Protein AF-A0AAF0JPK6-F1 (afdb_monomer_lite)

Foldseek 3Di:
DWFDLPPLQEIFFADDDLVCLLVVLVRFQEEEEAADQVVDPPHGCVVVVVSNVVSNHHYDYQHADPLAEGQLLVLVVLLVVSVVQVVVVGHYYYYYRGRAEHVLLSQLLNCCVPPVDASVVSSVSSCVGHPCHNVDPLSSLSSNLSNLLCVLLVDPVLVVLLSVLCVVQCVQVHSLLLSQLLSQLSQCCVQVVVPDPDDSLLSNLLNSLSSQQQSQVVDPQRQVVSLVSLLVSCVVDPDDPVSNVSNNVLSNCLDVVRCPPDDDADSNLSSVLRNLQCVVVPCQFSYWHWDADPNAIEIETEGQDDRVNSVVSSVVCQVVSCVRVVHHYHYHYHHD

Sequence (336 aa):
MYKWIISEKLAVSPMPALEEIRELSNIFDGVVVLIEPHEYPGGDIRNYINLWKDMGVEVYYSPTRDFWFPPILELYHITKWIHEKIKEGGRVLVHCMGGIGRSGTVAASYIIYSSDIVPWNAVSHVRKHIPGALEVPRQEKIVYDYYYMLKYISDRKLLEMIDREAAKRNYGAGIKHVSKVTQLSIEILTDMGLFKNIDDYTKKAVVIASILHDMGYSSGDHGEKSVEIASKILGMTDLDDKIIDLILTIIRCHHINWCKEIRYDLPLGILWIADYLDHGFDNTVDYIEVDVEDSDLVLKIHCGIECSHNIDELRKILPSIEEIIGKRITIKRYYE

pLDDT: mean 94.62, std 5.95, range [65.38, 98.94]

Radius of gyration: 20.43 Å; chains: 1; bounding box: 52×44×57 Å

Structure (mmCIF, N/CA/C/O backbone):
data_AF-A0AAF0JPK6-F1
#
_entry.id   AF-A0AAF0JPK6-F1
#
loop_
_atom_site.group_PDB
_atom_site.id
_atom_site.type_symbol
_atom_site.label_atom_id
_atom_site.label_alt_id
_atom_site.label_comp_id
_atom_site.label_asym_id
_atom_site.label_entity_id
_atom_site.label_seq_id
_atom_site.pdbx_PDB_ins_code
_atom_site.Cartn_x
_atom_site.Cartn_y
_atom_site.Cartn_z
_atom_site.occupancy
_atom_site.B_iso_or_equiv
_atom_site.auth_seq_id
_atom_site.auth_comp_id
_atom_site.auth_asym_id
_atom_site.auth_atom_id
_atom_site.pdbx_PDB_model_num
ATOM 1 N N . MET A 1 1 ? 18.417 -10.279 -18.295 1.00 84.19 1 MET A N 1
ATOM 2 C CA . MET A 1 1 ? 17.309 -11.100 -18.864 1.00 84.19 1 MET A CA 1
ATOM 3 C C . MET A 1 1 ? 16.046 -10.923 -18.025 1.00 84.19 1 MET A C 1
ATOM 5 O O . MET A 1 1 ? 16.063 -11.242 -16.841 1.00 84.19 1 MET A O 1
ATOM 9 N N . TYR A 1 2 ? 14.979 -10.384 -18.619 1.00 96.69 2 TYR A N 1
ATOM 10 C CA . TYR A 1 2 ? 13.667 -10.231 -17.980 1.00 96.69 2 TYR A CA 1
ATOM 11 C C . TYR A 1 2 ? 12.848 -11.528 -18.068 1.00 96.69 2 TYR A C 1
ATOM 13 O O . TYR A 1 2 ? 13.167 -12.427 -18.847 1.00 96.69 2 TYR A O 1
ATOM 21 N N . LYS A 1 3 ? 11.772 -11.619 -17.285 1.00 98.19 3 LYS A N 1
ATOM 22 C CA . LYS A 1 3 ? 10.804 -12.718 -17.330 1.00 98.19 3 LYS A CA 1
ATOM 23 C C . LYS A 1 3 ? 9.393 -12.172 -17.463 1.00 98.19 3 LYS A C 1
ATOM 25 O O . LYS A 1 3 ? 8.979 -11.341 -16.659 1.00 98.19 3 LYS A O 1
ATOM 30 N N . TRP A 1 4 ? 8.643 -12.670 -18.442 1.00 98.56 4 TRP A N 1
ATOM 31 C CA . TRP A 1 4 ? 7.214 -12.390 -18.544 1.00 98.56 4 TRP A CA 1
ATOM 32 C C . TRP A 1 4 ? 6.474 -13.019 -17.363 1.00 98.56 4 TRP A C 1
ATOM 34 O O . TRP A 1 4 ? 6.534 -14.229 -17.166 1.00 98.56 4 TRP A O 1
ATOM 44 N N . ILE A 1 5 ? 5.767 -12.193 -16.598 1.00 98.44 5 ILE A N 1
ATOM 45 C CA . ILE A 1 5 ? 4.796 -12.629 -15.588 1.00 98.44 5 ILE A CA 1
ATOM 46 C C . ILE A 1 5 ? 3.427 -12.790 -16.241 1.00 98.44 5 ILE A C 1
ATOM 48 O O . ILE A 1 5 ? 2.710 -13.752 -15.981 1.00 98.44 5 ILE A O 1
ATOM 52 N N . ILE A 1 6 ? 3.083 -11.862 -17.130 1.00 98.25 6 ILE A N 1
ATOM 53 C CA . ILE A 1 6 ? 1.943 -11.969 -18.032 1.00 98.25 6 ILE A CA 1
ATOM 54 C C . ILE A 1 6 ? 2.505 -11.782 -19.434 1.00 98.25 6 ILE A C 1
ATOM 56 O O . ILE A 1 6 ? 3.077 -10.732 -19.731 1.00 98.25 6 ILE A O 1
ATOM 60 N N . SER A 1 7 ? 2.381 -12.821 -20.262 1.00 97.94 7 SER A N 1
ATOM 61 C CA . SER A 1 7 ? 2.954 -12.865 -21.611 1.00 97.94 7 SER A CA 1
ATOM 62 C C . SER A 1 7 ? 2.617 -11.599 -22.399 1.00 97.94 7 SER A C 1
ATOM 64 O O . SER A 1 7 ? 1.452 -11.200 -22.450 1.00 97.94 7 SER A O 1
ATOM 66 N N . GLU A 1 8 ? 3.654 -10.975 -22.969 1.00 97.56 8 GLU A N 1
ATOM 67 C CA . GLU A 1 8 ? 3.567 -9.763 -23.796 1.00 97.56 8 GLU A CA 1
ATOM 68 C C . GLU A 1 8 ? 2.928 -8.543 -23.113 1.00 97.56 8 GLU A C 1
ATOM 70 O O . GLU A 1 8 ? 2.508 -7.616 -23.796 1.00 97.56 8 GLU A O 1
ATOM 75 N N . LYS A 1 9 ? 2.822 -8.525 -21.778 1.00 98.50 9 LYS A N 1
ATOM 76 C CA . LYS A 1 9 ? 2.147 -7.444 -21.040 1.00 98.50 9 LYS A CA 1
ATOM 77 C C . LYS A 1 9 ? 2.950 -6.934 -19.855 1.00 98.50 9 LYS A C 1
ATOM 79 O O . LYS A 1 9 ? 3.232 -5.745 -19.777 1.00 98.50 9 LYS A O 1
ATOM 84 N N . LEU A 1 10 ? 3.322 -7.826 -18.940 1.00 98.81 10 LEU A N 1
ATOM 85 C CA . LEU A 1 10 ? 4.039 -7.473 -17.716 1.00 98.81 10 LEU A CA 1
ATOM 86 C C . LEU A 1 10 ? 5.252 -8.378 -17.547 1.00 98.81 10 LEU A C 1
ATOM 88 O O . LEU A 1 10 ? 5.102 -9.599 -17.437 1.00 98.81 10 LEU A O 1
ATOM 92 N N . ALA A 1 11 ? 6.435 -7.780 -17.473 1.00 98.81 11 ALA A N 1
ATOM 93 C CA . ALA A 1 11 ? 7.676 -8.472 -17.174 1.00 98.81 11 ALA A CA 1
ATOM 94 C C . ALA A 1 11 ? 8.317 -7.953 -15.888 1.00 98.81 11 ALA A C 1
ATOM 96 O O . ALA A 1 11 ? 8.087 -6.824 -15.461 1.00 98.81 11 ALA A O 1
ATOM 97 N N . VAL A 1 12 ? 9.169 -8.787 -15.301 1.00 98.75 12 VAL A N 1
ATOM 98 C CA . VAL A 1 12 ? 10.031 -8.427 -14.176 1.00 98.75 12 VAL A CA 1
ATOM 99 C C . VAL A 1 12 ? 11.484 -8.742 -14.521 1.00 98.75 12 VAL A C 1
ATOM 101 O O . VAL A 1 12 ? 11.764 -9.740 -15.192 1.00 98.75 12 VAL A O 1
ATOM 104 N N . SER A 1 13 ? 12.418 -7.917 -14.055 1.00 98.38 13 SER A N 1
ATOM 105 C CA . SER A 1 13 ? 13.856 -8.163 -14.194 1.00 98.38 13 SER A CA 1
ATOM 106 C C . SER A 1 13 ? 14.650 -7.685 -12.973 1.00 98.38 13 SER A C 1
ATOM 108 O O . SER A 1 13 ? 14.150 -6.862 -12.200 1.00 98.38 13 SER A O 1
ATOM 110 N N . PRO A 1 14 ? 15.909 -8.140 -12.814 1.00 97.81 14 PRO A N 1
ATOM 111 C CA . PRO A 1 14 ? 16.923 -7.373 -12.090 1.00 97.81 14 PRO A CA 1
ATOM 112 C C . PRO A 1 14 ? 17.086 -5.978 -12.698 1.00 97.81 14 PRO A C 1
ATOM 114 O O . PRO A 1 14 ? 16.607 -5.742 -13.811 1.00 97.81 14 PRO A O 1
ATOM 117 N N . MET A 1 15 ? 17.778 -5.078 -12.000 1.00 97.81 15 MET A N 1
ATOM 118 C CA . MET A 1 15 ? 18.104 -3.751 -12.523 1.00 97.81 15 MET A CA 1
ATOM 119 C C . MET A 1 15 ? 18.853 -3.883 -13.859 1.00 97.81 15 MET A C 1
ATOM 121 O O . MET A 1 15 ? 19.955 -4.437 -13.865 1.00 97.81 15 MET A O 1
ATOM 125 N N . PRO A 1 16 ? 18.284 -3.390 -14.974 1.00 97.31 16 PRO A N 1
ATOM 126 C CA . PRO A 1 16 ? 18.977 -3.391 -16.255 1.00 97.31 16 PRO A CA 1
ATOM 127 C C . PRO A 1 16 ? 20.275 -2.584 -16.213 1.00 97.31 16 PRO A C 1
ATOM 129 O O . PRO A 1 16 ? 20.320 -1.487 -15.649 1.00 97.31 16 PRO A O 1
ATOM 132 N N . ALA A 1 17 ? 21.321 -3.110 -16.845 1.00 94.38 17 ALA A N 1
ATOM 133 C CA . ALA A 1 17 ? 22.530 -2.344 -17.115 1.00 94.38 17 ALA A CA 1
ATOM 134 C C . ALA A 1 17 ? 22.241 -1.230 -18.137 1.00 94.38 17 ALA A C 1
ATOM 136 O O . ALA A 1 17 ? 21.292 -1.312 -18.921 1.00 94.38 17 ALA A O 1
ATOM 137 N N . LEU A 1 18 ? 23.066 -0.180 -18.153 1.00 93.38 18 LEU A N 1
ATOM 138 C CA . LEU A 1 18 ? 22.844 0.983 -19.024 1.00 93.38 18 LEU A CA 1
ATOM 139 C C . LEU A 1 18 ? 22.831 0.601 -20.510 1.00 93.38 18 LEU A C 1
ATOM 141 O O . LEU A 1 18 ? 22.031 1.119 -21.287 1.00 93.38 18 LEU A O 1
ATOM 145 N N . GLU A 1 19 ? 23.692 -0.336 -20.889 1.00 93.00 19 GLU A N 1
ATOM 146 C CA . GLU A 1 19 ? 23.790 -0.908 -22.227 1.00 93.00 19 GLU A CA 1
ATOM 147 C C . GLU A 1 19 ? 22.552 -1.722 -22.642 1.00 93.00 19 GLU A C 1
ATOM 149 O O . GLU A 1 19 ? 22.234 -1.759 -23.830 1.00 93.00 19 GLU A O 1
ATOM 154 N N . GLU A 1 20 ? 21.810 -2.309 -21.695 1.00 95.81 20 GLU A N 1
ATOM 155 C CA . GLU A 1 20 ? 20.598 -3.095 -21.974 1.00 95.81 20 GLU A CA 1
ATOM 156 C C . GLU A 1 20 ? 19.371 -2.203 -22.235 1.00 95.81 20 GLU A C 1
ATOM 158 O O . GLU A 1 20 ? 18.439 -2.622 -22.924 1.00 95.81 20 GLU A O 1
ATOM 163 N N . ILE A 1 21 ? 19.352 -0.964 -21.721 1.00 96.38 21 ILE A N 1
ATOM 164 C CA . ILE A 1 21 ? 18.170 -0.082 -21.786 1.00 96.38 21 ILE A CA 1
ATOM 165 C C . ILE A 1 21 ? 17.728 0.172 -23.227 1.00 96.38 21 ILE A C 1
ATOM 167 O O . ILE A 1 21 ? 16.532 0.153 -23.499 1.00 96.38 21 ILE A O 1
ATOM 171 N N . ARG A 1 22 ? 18.669 0.344 -24.164 1.00 95.75 22 ARG A N 1
ATOM 172 C CA . ARG A 1 22 ? 18.346 0.559 -25.586 1.00 95.75 22 ARG A CA 1
ATOM 173 C C . ARG A 1 22 ? 17.583 -0.616 -26.194 1.00 95.75 22 ARG A C 1
ATOM 175 O O . ARG A 1 22 ? 16.726 -0.418 -27.047 1.00 95.75 22 ARG A O 1
ATOM 182 N N . GLU A 1 23 ? 17.939 -1.843 -25.832 1.00 97.12 23 GLU A N 1
ATOM 183 C CA . GLU A 1 23 ? 17.259 -3.027 -26.356 1.00 97.12 23 GLU A CA 1
ATOM 184 C C . GLU A 1 23 ? 15.891 -3.189 -25.696 1.00 97.12 23 GLU A C 1
ATOM 186 O O . GLU A 1 23 ? 14.897 -3.425 -26.382 1.00 97.12 23 GLU A O 1
ATOM 191 N N . LEU A 1 24 ? 15.825 -2.986 -24.378 1.00 98.12 24 LEU A N 1
ATOM 192 C CA . LEU A 1 24 ? 14.586 -3.080 -23.612 1.00 98.12 24 LEU A CA 1
ATOM 193 C C . LEU A 1 24 ? 13.575 -1.990 -23.991 1.00 98.12 24 LEU A C 1
ATOM 195 O O . LEU A 1 24 ? 12.381 -2.274 -24.012 1.00 98.12 24 LEU A O 1
ATOM 199 N N . SER A 1 25 ? 14.020 -0.786 -24.355 1.00 98.06 25 SER A N 1
ATOM 200 C CA . SER A 1 25 ? 13.136 0.296 -24.806 1.00 98.06 25 SER A CA 1
ATOM 201 C C . SER A 1 25 ? 12.451 0.009 -26.142 1.00 98.06 25 SER A C 1
ATOM 203 O O . SER A 1 25 ? 11.449 0.634 -26.456 1.00 98.06 25 SER A O 1
ATOM 205 N N . ASN A 1 26 ? 12.957 -0.944 -26.935 1.00 97.75 26 ASN A N 1
ATOM 206 C CA . ASN A 1 26 ? 12.259 -1.407 -28.141 1.00 97.75 26 ASN A CA 1
ATOM 207 C C . ASN A 1 26 ? 11.158 -2.437 -27.828 1.00 97.75 26 ASN A C 1
ATOM 209 O O . ASN A 1 26 ? 10.414 -2.830 -28.726 1.00 97.75 26 ASN A O 1
ATOM 213 N N . ILE A 1 27 ? 11.094 -2.929 -26.586 1.00 98.25 27 ILE A N 1
ATOM 214 C CA . ILE A 1 27 ? 10.168 -3.979 -26.142 1.00 98.25 27 ILE A CA 1
ATOM 215 C C . ILE A 1 27 ? 9.098 -3.396 -25.216 1.00 98.25 27 ILE A C 1
ATOM 217 O O . ILE A 1 27 ? 7.927 -3.764 -25.331 1.00 98.25 27 ILE A O 1
ATOM 221 N N . PHE A 1 28 ? 9.511 -2.534 -24.286 1.00 98.69 28 PHE A N 1
ATOM 222 C CA . PHE A 1 28 ? 8.680 -2.000 -23.214 1.00 98.69 28 PHE A CA 1
ATOM 223 C C . PHE A 1 28 ? 8.365 -0.526 -23.430 1.00 98.69 28 PHE A C 1
ATOM 225 O O . PHE A 1 28 ? 9.260 0.279 -23.665 1.00 98.69 28 PHE A O 1
ATOM 232 N N . ASP A 1 29 ? 7.094 -0.186 -23.260 1.00 98.75 29 ASP A N 1
ATOM 233 C CA . ASP A 1 29 ? 6.564 1.174 -23.360 1.00 98.75 29 ASP A CA 1
ATOM 234 C C . ASP A 1 29 ? 6.559 1.875 -21.992 1.00 98.75 29 ASP A C 1
ATOM 236 O O . ASP A 1 29 ? 6.572 3.102 -21.903 1.00 98.75 29 ASP A O 1
ATOM 240 N N . GLY A 1 30 ? 6.574 1.087 -20.910 1.00 98.81 30 GLY A N 1
ATOM 241 C CA . GLY A 1 30 ? 6.651 1.578 -19.541 1.00 98.81 30 GLY A CA 1
ATOM 242 C C . GLY A 1 30 ? 7.639 0.799 -18.674 1.00 98.81 30 GLY A C 1
ATOM 243 O O . GLY A 1 30 ? 7.801 -0.414 -18.823 1.00 98.81 30 GLY A O 1
ATOM 244 N N . VAL A 1 31 ? 8.260 1.479 -17.710 1.00 98.88 31 VAL A N 1
ATOM 245 C CA . VAL A 1 31 ? 9.106 0.857 -16.687 1.00 98.88 31 VAL A CA 1
ATOM 246 C C . VAL A 1 31 ? 8.772 1.359 -15.281 1.00 98.88 31 VAL A C 1
ATOM 248 O O . VAL A 1 31 ? 8.665 2.561 -15.041 1.00 98.88 31 VAL A O 1
ATOM 251 N N . VAL A 1 32 ? 8.634 0.432 -14.333 1.00 98.94 32 VAL A N 1
ATOM 252 C CA . VAL A 1 32 ? 8.550 0.716 -12.898 1.00 98.94 32 VAL A CA 1
ATOM 253 C C . VAL A 1 32 ? 9.922 0.494 -12.269 1.00 98.94 32 VAL A C 1
ATOM 255 O O . VAL A 1 32 ? 10.458 -0.617 -12.303 1.00 98.94 32 VAL A O 1
ATOM 258 N N . VAL A 1 33 ? 10.471 1.551 -11.674 1.00 98.75 33 VAL A N 1
ATOM 259 C CA . VAL A 1 33 ? 11.801 1.576 -11.053 1.00 98.75 33 VAL A CA 1
ATOM 260 C C . VAL A 1 33 ? 11.637 1.637 -9.535 1.00 98.75 33 VAL A C 1
ATOM 262 O O . VAL A 1 33 ? 11.110 2.622 -9.015 1.00 98.75 33 VAL A O 1
ATOM 265 N N . LEU A 1 34 ? 12.085 0.592 -8.829 1.00 98.75 34 LEU A N 1
ATOM 266 C CA . LEU A 1 34 ? 11.873 0.438 -7.378 1.00 98.75 34 LEU A CA 1
ATOM 267 C C . LEU A 1 34 ? 13.127 0.626 -6.515 1.00 98.75 34 LEU A C 1
ATOM 269 O O . LEU A 1 34 ? 13.021 0.598 -5.291 1.00 98.75 34 LEU A O 1
ATOM 273 N N . ILE A 1 35 ? 14.308 0.769 -7.117 1.00 98.31 35 ILE A N 1
ATOM 274 C CA . ILE A 1 35 ? 15.553 0.963 -6.360 1.00 98.31 35 ILE A CA 1
ATOM 275 C C . ILE A 1 35 ? 15.612 2.359 -5.732 1.00 98.31 35 ILE A C 1
ATOM 277 O O . ILE A 1 35 ? 15.146 3.337 -6.314 1.00 98.31 35 ILE A O 1
ATOM 281 N N . GLU A 1 36 ? 16.209 2.460 -4.553 1.00 97.75 36 GLU A N 1
ATOM 282 C CA . GLU A 1 36 ? 16.536 3.727 -3.919 1.00 97.75 36 GLU A CA 1
ATOM 283 C C . GLU A 1 36 ? 17.776 4.368 -4.566 1.00 97.75 36 GLU A C 1
ATOM 285 O O . GLU A 1 36 ? 18.632 3.668 -5.117 1.00 97.75 36 GLU A O 1
ATOM 290 N N . PRO A 1 37 ? 17.942 5.701 -4.464 1.00 97.44 37 PRO A N 1
ATOM 291 C CA . PRO A 1 37 ? 19.077 6.392 -5.074 1.00 97.44 37 PRO A CA 1
ATOM 292 C C . PRO A 1 37 ? 20.446 5.833 -4.672 1.00 97.44 37 PRO A C 1
ATOM 294 O O . PRO A 1 37 ? 21.353 5.798 -5.496 1.00 97.44 37 PRO A O 1
ATOM 297 N N . HIS A 1 38 ? 20.596 5.388 -3.421 1.00 96.00 38 HIS A N 1
ATOM 298 C CA . HIS A 1 38 ? 21.861 4.871 -2.894 1.00 96.00 38 HIS A CA 1
ATOM 299 C C . HIS A 1 38 ? 22.189 3.448 -3.369 1.00 96.00 38 HIS A C 1
ATOM 301 O O . HIS A 1 38 ? 23.329 3.014 -3.227 1.00 96.00 38 HIS A O 1
ATOM 307 N N . GLU A 1 39 ? 21.212 2.720 -3.917 1.00 96.44 39 GLU A N 1
ATOM 308 C CA . GLU A 1 39 ? 21.425 1.388 -4.488 1.00 96.44 39 GLU A CA 1
ATOM 309 C C . GLU A 1 39 ? 21.995 1.464 -5.911 1.00 96.44 39 GLU A C 1
ATOM 311 O O . GLU A 1 39 ? 22.586 0.499 -6.390 1.00 96.44 39 GLU A O 1
ATOM 316 N N . TYR A 1 40 ? 21.830 2.594 -6.606 1.00 96.50 40 TYR A N 1
ATOM 317 C CA . TYR A 1 40 ? 22.287 2.739 -7.982 1.00 96.50 40 TYR A CA 1
ATOM 318 C C . TYR A 1 40 ? 23.815 2.958 -8.051 1.00 96.50 40 TYR A C 1
ATOM 320 O O . TYR A 1 40 ? 24.314 3.981 -7.578 1.00 96.50 40 TYR A O 1
ATOM 328 N N . PRO A 1 41 ? 24.588 2.057 -8.689 1.00 90.12 41 PRO A N 1
ATOM 329 C CA . PRO A 1 41 ? 26.049 2.149 -8.706 1.00 90.12 41 PRO A CA 1
ATOM 330 C C . PRO A 1 41 ? 26.585 3.213 -9.678 1.00 90.12 41 PRO A C 1
ATOM 332 O O . PRO A 1 41 ? 27.737 3.626 -9.566 1.00 90.12 41 PRO A O 1
ATOM 335 N N . GLY A 1 42 ? 25.775 3.667 -10.641 1.00 86.50 42 GLY A N 1
ATOM 336 C CA . GLY A 1 42 ? 26.184 4.600 -11.698 1.00 86.50 42 GLY A CA 1
ATOM 337 C C . GLY A 1 42 ? 26.140 6.082 -11.304 1.00 86.50 42 GLY A C 1
ATOM 338 O O . GLY A 1 42 ? 26.039 6.942 -12.180 1.00 86.50 42 GLY A O 1
ATOM 339 N N . GLY A 1 43 ? 26.170 6.391 -10.005 1.00 89.44 43 GLY A N 1
ATOM 340 C CA . GLY A 1 43 ? 26.112 7.753 -9.477 1.00 89.44 43 GLY A CA 1
ATOM 341 C C . GLY A 1 43 ? 24.680 8.253 -9.307 1.00 89.44 43 GLY A C 1
ATOM 342 O O . GLY A 1 43 ? 23.936 7.757 -8.469 1.00 89.44 43 GLY A O 1
ATOM 343 N N . ASP A 1 44 ? 24.288 9.274 -10.066 1.00 94.69 44 ASP A N 1
ATOM 344 C CA . ASP A 1 44 ? 22.964 9.882 -9.928 1.00 94.69 44 ASP A CA 1
ATOM 345 C C . ASP A 1 44 ? 21.885 9.054 -10.639 1.00 94.69 44 ASP A C 1
ATOM 347 O O . ASP A 1 44 ? 21.859 8.970 -11.870 1.00 94.69 44 ASP A O 1
ATOM 351 N N . ILE A 1 45 ? 20.955 8.486 -9.867 1.00 96.69 45 ILE A N 1
ATOM 352 C CA . ILE A 1 45 ? 19.818 7.707 -10.381 1.00 96.69 45 ILE A CA 1
ATOM 353 C C . ILE A 1 45 ? 18.955 8.488 -11.385 1.00 96.69 45 ILE A C 1
ATOM 355 O O . ILE A 1 45 ? 18.307 7.893 -12.246 1.00 96.69 45 ILE A O 1
ATOM 359 N N . ARG A 1 46 ? 18.969 9.826 -11.347 1.00 96.94 46 ARG A N 1
ATOM 360 C CA . ARG A 1 46 ? 18.261 10.649 -12.339 1.00 96.94 46 ARG A CA 1
ATOM 361 C C . ARG A 1 46 ? 18.790 10.418 -13.750 1.00 96.94 46 ARG A C 1
ATOM 363 O O . ARG A 1 46 ? 17.998 10.445 -14.683 1.00 96.94 46 ARG A O 1
ATOM 370 N N . ASN A 1 47 ? 20.083 10.132 -13.912 1.00 95.56 47 ASN A N 1
ATOM 371 C CA . ASN A 1 47 ? 20.657 9.800 -15.217 1.00 95.56 47 ASN A CA 1
ATOM 372 C C . ASN A 1 47 ? 20.096 8.476 -15.744 1.00 95.56 47 ASN A C 1
ATOM 374 O O . ASN A 1 47 ? 19.750 8.380 -16.916 1.00 95.56 47 ASN A O 1
ATOM 378 N N . TYR A 1 48 ? 19.947 7.483 -14.864 1.00 97.31 48 TYR A N 1
ATOM 379 C CA . TYR A 1 48 ? 19.332 6.199 -15.194 1.00 97.31 48 TYR A CA 1
ATOM 380 C C . TYR A 1 48 ? 17.862 6.365 -15.613 1.00 97.31 48 TYR A C 1
ATOM 382 O O . TYR A 1 48 ? 17.447 5.858 -16.651 1.00 97.31 48 TYR A O 1
ATOM 390 N N . ILE A 1 49 ? 17.084 7.139 -14.850 1.00 98.00 49 ILE A N 1
ATOM 391 C CA . ILE A 1 49 ? 15.675 7.432 -15.164 1.00 98.00 49 ILE A CA 1
ATOM 392 C C . ILE A 1 49 ? 15.543 8.221 -16.474 1.00 98.00 49 ILE A C 1
ATOM 394 O O . ILE A 1 49 ? 14.670 7.922 -17.287 1.00 98.00 49 ILE A O 1
ATOM 398 N N . ASN A 1 50 ? 16.388 9.231 -16.684 1.00 97.81 50 ASN A N 1
ATOM 399 C CA . ASN A 1 50 ? 16.351 10.043 -17.897 1.00 97.81 50 ASN A CA 1
ATOM 400 C C . ASN A 1 50 ? 16.727 9.226 -19.131 1.00 97.81 50 ASN A C 1
ATOM 402 O O . ASN A 1 50 ? 16.105 9.412 -20.164 1.00 97.81 50 ASN A O 1
ATOM 406 N N . LEU A 1 51 ? 17.643 8.260 -19.014 1.00 97.31 51 LEU A N 1
ATOM 407 C CA . LEU A 1 51 ? 17.993 7.388 -20.132 1.00 97.31 51 LEU A CA 1
ATOM 408 C C . LEU A 1 51 ? 16.788 6.584 -20.649 1.00 97.31 51 LEU A C 1
ATOM 410 O O . LEU A 1 51 ? 16.611 6.476 -21.857 1.00 97.31 51 LEU A O 1
ATOM 414 N N . TRP A 1 52 ? 15.926 6.069 -19.766 1.00 98.44 52 TRP A N 1
ATOM 415 C CA . TRP A 1 52 ? 14.667 5.435 -20.181 1.00 98.44 52 TRP A CA 1
ATOM 416 C C . TRP A 1 52 ? 13.741 6.413 -20.915 1.00 98.44 52 TRP A C 1
ATOM 418 O O . TRP A 1 52 ? 13.222 6.093 -21.986 1.00 98.44 52 TRP A O 1
ATOM 428 N N . LYS A 1 53 ? 13.579 7.623 -20.368 1.00 98.31 53 LYS A N 1
ATOM 429 C CA . LYS A 1 53 ? 12.726 8.673 -20.950 1.00 98.31 53 LYS A CA 1
ATOM 430 C C . LYS A 1 53 ? 13.228 9.147 -22.312 1.00 98.31 53 LYS A C 1
ATOM 432 O O . LYS A 1 53 ? 12.428 9.312 -23.227 1.00 98.31 53 LYS A O 1
ATOM 437 N N . ASP A 1 54 ? 14.539 9.319 -22.463 1.00 98.19 54 ASP A N 1
ATOM 438 C CA . ASP A 1 54 ? 15.189 9.724 -23.714 1.00 98.19 54 ASP A CA 1
ATOM 439 C C . ASP A 1 54 ? 15.014 8.665 -24.816 1.00 98.19 54 ASP A C 1
ATOM 441 O O . ASP A 1 54 ? 15.041 8.992 -26.002 1.00 98.19 54 ASP A O 1
ATOM 445 N N . MET A 1 55 ? 14.787 7.402 -24.435 1.00 97.62 55 MET A N 1
ATOM 446 C CA . MET A 1 55 ? 14.440 6.306 -25.347 1.00 97.62 55 MET A CA 1
ATOM 447 C C . MET A 1 55 ? 12.926 6.170 -25.589 1.00 97.62 55 MET A C 1
ATOM 449 O O . MET A 1 55 ? 12.500 5.230 -26.254 1.00 97.62 55 MET A O 1
ATOM 453 N N . GLY A 1 56 ? 12.111 7.099 -25.079 1.00 97.88 56 GLY A N 1
ATOM 454 C CA . GLY A 1 56 ? 10.662 7.128 -25.284 1.00 97.88 56 GLY A CA 1
ATOM 455 C C . GLY A 1 56 ? 9.852 6.233 -24.345 1.00 97.88 56 GLY A C 1
ATOM 456 O O . GLY A 1 56 ? 8.659 6.065 -24.575 1.00 97.88 56 GLY A O 1
ATOM 457 N N . VAL A 1 57 ? 10.464 5.676 -23.294 1.00 98.69 57 VAL A N 1
ATOM 458 C CA . VAL A 1 57 ? 9.778 4.821 -22.312 1.00 98.69 57 VAL A CA 1
ATOM 459 C C . VAL A 1 57 ? 9.231 5.669 -21.169 1.00 98.69 57 VAL A C 1
ATOM 461 O O . VAL A 1 57 ? 9.946 6.483 -20.576 1.00 98.69 57 VAL A O 1
ATOM 464 N N . GLU A 1 58 ? 7.967 5.462 -20.810 1.00 98.69 58 GLU A N 1
ATOM 465 C CA . GLU A 1 58 ? 7.384 6.106 -19.636 1.00 98.69 58 GLU A CA 1
ATOM 466 C C . GLU A 1 58 ? 7.907 5.469 -18.343 1.00 98.69 58 GLU A C 1
ATOM 468 O O . GLU A 1 58 ? 7.952 4.249 -18.201 1.00 98.69 58 GLU A O 1
ATOM 473 N N . VAL A 1 59 ? 8.289 6.292 -17.365 1.00 98.81 59 VAL A N 1
ATOM 474 C CA . VAL A 1 59 ? 8.898 5.811 -16.117 1.00 98.81 59 VAL A CA 1
ATOM 475 C C . VAL A 1 59 ? 7.994 6.108 -14.929 1.00 98.81 59 VAL A C 1
ATOM 477 O O . VAL A 1 59 ? 7.746 7.277 -14.627 1.00 98.81 59 VAL A O 1
ATOM 480 N N . TYR A 1 60 ? 7.598 5.064 -14.199 1.00 98.81 60 TYR A N 1
ATOM 481 C CA . TYR A 1 60 ? 7.053 5.180 -12.850 1.00 98.81 60 TYR A CA 1
ATOM 482 C C . TYR A 1 60 ? 8.166 4.914 -11.832 1.00 98.81 60 TYR A C 1
ATOM 484 O O . TYR A 1 60 ? 8.647 3.790 -11.690 1.00 98.81 60 TYR A O 1
ATOM 492 N N . TYR A 1 61 ? 8.599 5.947 -11.115 1.00 98.62 61 TYR A N 1
ATOM 493 C CA . TYR A 1 61 ? 9.654 5.824 -10.110 1.00 98.62 61 TYR A CA 1
ATOM 494 C C . TYR A 1 61 ? 9.052 5.798 -8.704 1.00 98.62 61 TYR A C 1
ATOM 496 O O . TYR A 1 61 ? 8.474 6.789 -8.267 1.00 98.62 61 TYR A O 1
ATOM 504 N N . SER A 1 62 ? 9.203 4.672 -8.002 1.00 98.00 62 SER A N 1
ATOM 505 C CA . SER A 1 62 ? 8.722 4.480 -6.628 1.00 98.00 62 SER A CA 1
ATOM 506 C C . SER A 1 62 ? 9.831 3.845 -5.781 1.00 98.00 62 SER A C 1
ATOM 508 O O . SER A 1 62 ? 9.862 2.620 -5.609 1.00 98.00 62 SER A O 1
ATOM 510 N N . PRO A 1 63 ? 10.805 4.646 -5.307 1.00 97.81 63 PRO A N 1
ATOM 511 C CA . PRO A 1 63 ? 11.938 4.129 -4.552 1.00 97.81 63 PRO A CA 1
ATOM 512 C C . PRO A 1 63 ? 11.448 3.421 -3.293 1.00 97.81 63 PRO A C 1
ATOM 514 O O . PRO A 1 63 ? 10.772 4.006 -2.446 1.00 97.81 63 PRO A O 1
ATOM 517 N N . THR A 1 64 ? 11.792 2.145 -3.193 1.00 97.50 64 THR A N 1
ATOM 518 C CA . THR A 1 64 ? 11.351 1.248 -2.133 1.00 97.50 64 THR A CA 1
ATOM 519 C C . THR A 1 64 ? 12.579 0.602 -1.525 1.00 97.50 64 THR A C 1
ATOM 521 O O . THR A 1 64 ? 13.346 -0.048 -2.240 1.00 97.50 64 THR A O 1
ATOM 524 N N . ARG A 1 65 ? 12.743 0.747 -0.207 1.00 96.31 65 ARG A N 1
ATOM 525 C CA . ARG A 1 65 ? 13.891 0.202 0.519 1.00 96.31 65 ARG A CA 1
ATOM 526 C C . ARG A 1 65 ? 14.039 -1.298 0.312 1.00 96.31 65 ARG A C 1
ATOM 528 O O . ARG A 1 65 ? 13.055 -2.016 0.130 1.00 96.31 65 ARG A O 1
ATOM 535 N N . ASP A 1 66 ? 15.279 -1.770 0.300 1.00 95.81 66 ASP A N 1
ATOM 536 C CA . ASP A 1 66 ? 15.540 -3.187 0.084 1.00 95.81 66 ASP A CA 1
ATOM 537 C C . ASP A 1 66 ? 14.820 -4.062 1.121 1.00 95.81 66 ASP A C 1
ATOM 539 O O . ASP A 1 66 ? 14.636 -3.662 2.273 1.00 95.81 66 ASP A O 1
ATOM 543 N N . PHE A 1 67 ? 14.337 -5.217 0.661 1.00 95.44 67 PHE A N 1
ATOM 544 C CA . PHE A 1 67 ? 13.416 -6.110 1.379 1.00 95.44 67 PHE A CA 1
ATOM 545 C C . PHE A 1 67 ? 12.055 -5.513 1.800 1.00 95.44 67 PHE A C 1
ATOM 547 O O . PHE A 1 67 ? 11.218 -6.244 2.321 1.00 95.44 67 PHE A O 1
ATOM 554 N N . TRP A 1 68 ? 11.750 -4.246 1.502 1.00 95.88 68 TRP A N 1
ATOM 555 C CA . TRP A 1 68 ? 10.416 -3.665 1.713 1.00 95.88 68 TRP A CA 1
ATOM 556 C C . TRP A 1 68 ? 9.488 -3.831 0.511 1.00 95.88 68 TRP A C 1
ATOM 558 O O . TRP A 1 68 ? 9.774 -4.554 -0.449 1.00 95.88 68 TRP A O 1
ATOM 568 N N . PHE A 1 69 ? 8.342 -3.166 0.602 1.00 97.00 69 PHE A N 1
ATOM 569 C CA . PHE A 1 69 ? 7.304 -3.052 -0.404 1.00 97.00 69 PHE A CA 1
ATOM 570 C C . PHE A 1 69 ? 6.854 -1.585 -0.537 1.00 97.00 69 PHE A C 1
ATOM 572 O O . PHE A 1 69 ? 6.990 -0.823 0.426 1.00 97.00 69 PHE A O 1
ATOM 579 N N . PRO A 1 70 ? 6.314 -1.168 -1.698 1.00 98.12 70 PRO A N 1
ATOM 580 C CA . PRO A 1 70 ? 5.680 0.140 -1.824 1.00 98.12 70 PRO A CA 1
ATOM 581 C C . PRO A 1 70 ? 4.485 0.260 -0.861 1.00 98.12 70 PRO A C 1
ATOM 583 O O . PRO A 1 70 ? 3.718 -0.703 -0.761 1.00 98.12 70 PRO A O 1
ATOM 586 N N . PRO A 1 71 ? 4.281 1.407 -0.184 1.00 97.88 71 PRO A N 1
ATOM 587 C CA . PRO A 1 71 ? 3.116 1.631 0.677 1.00 97.88 71 PRO A CA 1
ATOM 588 C C . PRO A 1 71 ? 1.795 1.312 -0.039 1.00 97.88 71 PRO A C 1
ATOM 590 O O . PRO A 1 71 ? 1.697 1.509 -1.245 1.00 97.88 71 PRO A O 1
ATOM 593 N N . ILE A 1 72 ? 0.766 0.833 0.669 1.00 98.50 72 ILE A N 1
ATOM 594 C CA . ILE A 1 72 ? -0.429 0.236 0.038 1.00 98.50 72 ILE A CA 1
ATOM 595 C C . ILE A 1 72 ? -1.150 1.154 -0.976 1.00 98.50 72 ILE A C 1
ATOM 597 O O . ILE A 1 72 ? -1.638 0.664 -1.997 1.00 98.50 72 ILE A O 1
ATOM 601 N N . LEU A 1 73 ? -1.173 2.477 -0.752 1.00 98.38 73 LEU A N 1
ATOM 602 C CA . LEU A 1 73 ? -1.761 3.440 -1.696 1.00 98.38 73 LEU A CA 1
ATOM 603 C C . LEU A 1 73 ? -0.819 3.762 -2.868 1.00 98.38 73 LEU A C 1
ATOM 605 O O . LEU A 1 73 ? -1.269 3.864 -4.004 1.00 98.38 73 LEU A O 1
ATOM 609 N N . GLU A 1 74 ? 0.496 3.804 -2.642 1.00 98.25 74 GLU A N 1
ATOM 610 C CA . GLU A 1 74 ? 1.483 3.864 -3.734 1.00 98.25 74 GLU A CA 1
ATOM 611 C C . GLU A 1 74 ? 1.425 2.595 -4.599 1.00 98.25 74 GLU A C 1
ATOM 613 O O . GLU A 1 74 ? 1.482 2.655 -5.824 1.00 98.25 74 GLU A O 1
ATOM 618 N N . LEU A 1 75 ? 1.241 1.426 -3.982 1.00 98.62 75 LEU A N 1
ATOM 619 C CA . LEU A 1 75 ? 1.039 0.157 -4.674 1.00 98.62 75 LEU A CA 1
ATOM 620 C C . LEU A 1 75 ? -0.253 0.180 -5.507 1.00 98.62 75 LEU A C 1
ATOM 622 O O . LEU A 1 75 ? -0.270 -0.333 -6.630 1.00 98.62 75 LEU A O 1
ATOM 626 N N . TYR A 1 76 ? -1.317 0.817 -5.006 1.00 98.62 76 TYR A N 1
ATOM 627 C CA . TYR A 1 76 ? -2.524 1.094 -5.789 1.00 98.62 76 TYR A CA 1
ATOM 628 C C . TYR A 1 76 ? -2.226 1.974 -7.011 1.00 98.62 76 TYR A C 1
ATOM 630 O O . TYR A 1 76 ? -2.643 1.625 -8.116 1.00 98.62 76 TYR A O 1
ATOM 638 N N . HIS A 1 77 ? -1.448 3.048 -6.861 1.00 98.69 77 HIS A N 1
ATOM 639 C CA . HIS A 1 77 ? -1.064 3.911 -7.985 1.00 98.69 77 HIS A CA 1
ATOM 640 C C . HIS A 1 77 ? -0.201 3.187 -9.017 1.00 98.69 77 HIS A C 1
ATOM 642 O O . HIS A 1 77 ? -0.501 3.258 -10.207 1.00 98.69 77 HIS A O 1
ATOM 648 N N . ILE A 1 78 ? 0.806 2.426 -8.578 1.00 98.81 78 ILE A N 1
ATOM 649 C CA . ILE A 1 78 ? 1.669 1.625 -9.459 1.00 98.81 78 ILE A CA 1
ATOM 650 C C . ILE A 1 78 ? 0.822 0.643 -10.272 1.00 98.81 78 ILE A C 1
ATOM 652 O O . ILE A 1 78 ? 0.929 0.580 -11.493 1.00 98.81 78 ILE A O 1
ATOM 656 N N . THR A 1 79 ? -0.037 -0.133 -9.612 1.00 98.69 79 THR A N 1
ATOM 657 C CA . THR A 1 79 ? -0.857 -1.157 -10.282 1.00 98.69 79 THR A CA 1
ATOM 658 C C . THR A 1 79 ? -1.894 -0.553 -11.228 1.00 98.69 79 THR A C 1
ATOM 660 O O . THR A 1 79 ? -2.094 -1.096 -12.318 1.00 98.69 79 THR A O 1
ATOM 663 N N . LYS A 1 80 ? -2.494 0.589 -10.869 1.00 98.38 80 LYS A N 1
ATOM 664 C CA . LYS A 1 80 ? -3.366 1.368 -11.756 1.00 98.38 80 LYS A CA 1
ATOM 665 C C . LYS A 1 80 ? -2.605 1.870 -12.986 1.00 98.38 80 LYS A C 1
ATOM 667 O O . LYS A 1 80 ? -3.061 1.643 -14.102 1.00 98.38 80 LYS A O 1
ATOM 672 N N . TRP A 1 81 ? -1.425 2.460 -12.797 1.00 98.81 81 TRP A N 1
ATOM 673 C CA . TRP A 1 81 ? -0.583 2.945 -13.892 1.00 98.81 81 TRP A CA 1
ATOM 674 C C . TRP A 1 81 ? -0.165 1.810 -14.840 1.00 98.81 81 TRP A C 1
ATOM 676 O O . TRP A 1 81 ? -0.316 1.928 -16.056 1.00 98.81 81 TRP A O 1
ATOM 686 N N . ILE A 1 82 ? 0.262 0.660 -14.298 1.00 98.88 82 ILE A N 1
ATOM 687 C CA . ILE A 1 82 ? 0.548 -0.547 -15.093 1.00 98.88 82 ILE A CA 1
ATOM 688 C C . ILE A 1 82 ? -0.700 -0.969 -15.889 1.00 98.88 82 ILE A C 1
ATOM 690 O O . ILE A 1 82 ? -0.601 -1.332 -17.063 1.00 98.88 82 ILE A O 1
ATOM 694 N N . HIS A 1 83 ? -1.882 -0.939 -15.264 1.00 98.44 83 HIS A N 1
ATOM 695 C CA . HIS A 1 83 ? -3.132 -1.329 -15.914 1.00 98.44 83 HIS A CA 1
ATOM 696 C C . HIS A 1 83 ? -3.489 -0.419 -17.086 1.00 98.44 83 HIS A C 1
ATOM 698 O O . HIS A 1 83 ? -3.862 -0.923 -18.144 1.00 98.44 83 HIS A O 1
ATOM 704 N N . GLU A 1 84 ? -3.355 0.893 -16.912 1.00 98.31 84 GLU A N 1
ATOM 705 C CA . GLU A 1 84 ? -3.606 1.888 -17.955 1.00 98.31 84 GLU A CA 1
ATOM 706 C C . GLU A 1 84 ? -2.670 1.679 -19.149 1.00 98.31 84 GLU A C 1
ATOM 708 O O . GLU A 1 84 ? -3.153 1.539 -20.273 1.00 98.31 84 GLU A O 1
ATOM 713 N N . LYS A 1 85 ? -1.362 1.504 -18.910 1.00 98.56 85 LYS A N 1
ATOM 714 C CA . LYS A 1 85 ? -0.382 1.233 -19.977 1.00 98.56 85 LYS A CA 1
ATOM 715 C C . LYS A 1 85 ? -0.692 -0.042 -20.756 1.00 98.56 85 LYS A C 1
ATOM 717 O O . LYS A 1 85 ? -0.688 -0.045 -21.985 1.00 98.56 85 LYS A O 1
ATOM 722 N N . ILE A 1 86 ? -1.021 -1.127 -20.055 1.00 98.56 86 ILE A N 1
ATOM 723 C CA . ILE A 1 86 ? -1.380 -2.398 -20.702 1.00 98.56 86 ILE A CA 1
ATOM 724 C C . ILE A 1 86 ? -2.704 -2.281 -21.471 1.00 98.56 86 ILE A C 1
ATOM 726 O O . ILE A 1 86 ? -2.863 -2.892 -22.529 1.00 98.56 86 ILE A O 1
ATOM 730 N N . LYS A 1 87 ? -3.662 -1.488 -20.977 1.00 97.88 87 LYS A N 1
ATOM 731 C CA . LYS A 1 87 ? -4.937 -1.232 -21.662 1.00 97.88 87 LYS A CA 1
ATOM 732 C C . LYS A 1 87 ? -4.755 -0.414 -22.945 1.00 97.88 87 LYS A C 1
ATOM 734 O O . LYS A 1 87 ? -5.508 -0.619 -23.893 1.00 97.88 87 LYS A O 1
ATOM 739 N N . GLU A 1 88 ? -3.748 0.453 -22.991 1.00 97.50 88 GLU A N 1
ATOM 740 C CA . GLU A 1 88 ? -3.316 1.192 -24.188 1.00 97.50 88 GLU A CA 1
ATOM 741 C C . GLU A 1 88 ? -2.570 0.305 -25.207 1.00 97.50 88 GLU A C 1
ATOM 743 O O . GLU A 1 88 ? -2.237 0.762 -26.297 1.00 97.50 88 GLU A O 1
ATOM 748 N N . GLY A 1 89 ? -2.354 -0.978 -24.891 1.00 97.88 89 GLY A N 1
ATOM 749 C CA . GLY A 1 89 ? -1.640 -1.934 -25.739 1.00 97.88 89 GLY A CA 1
ATOM 750 C C . GLY A 1 89 ? -0.131 -1.977 -25.494 1.00 97.88 89 GLY A C 1
ATOM 751 O O . GLY A 1 89 ? 0.564 -2.697 -26.209 1.00 97.88 89 GLY A O 1
ATOM 752 N N . GLY A 1 90 ? 0.364 -1.237 -24.497 1.00 98.38 90 GLY A N 1
ATOM 753 C CA . GLY A 1 90 ? 1.774 -1.206 -24.135 1.00 98.38 90 GLY A CA 1
ATOM 754 C C . GLY A 1 90 ? 2.216 -2.389 -23.272 1.00 98.38 90 GLY A C 1
ATOM 755 O O . GLY A 1 90 ? 1.407 -3.132 -22.705 1.00 98.38 90 GLY A O 1
ATOM 756 N N . ARG A 1 91 ? 3.534 -2.543 -23.142 1.00 98.81 91 ARG A N 1
ATOM 757 C CA . ARG A 1 91 ? 4.191 -3.538 -22.286 1.00 98.81 91 ARG A CA 1
ATOM 758 C C . ARG A 1 91 ? 4.959 -2.850 -21.168 1.00 98.81 91 ARG A C 1
ATOM 760 O O . ARG A 1 91 ? 5.661 -1.870 -21.406 1.00 98.81 91 ARG A O 1
ATOM 767 N N . VAL A 1 92 ? 4.876 -3.398 -19.959 1.00 98.94 92 VAL A N 1
ATOM 768 C CA . VAL A 1 92 ? 5.517 -2.815 -18.775 1.00 98.94 92 VAL A CA 1
ATOM 769 C C . VAL A 1 92 ? 6.578 -3.743 -18.195 1.00 98.94 92 VAL A C 1
ATOM 771 O O . VAL A 1 92 ? 6.334 -4.935 -17.989 1.00 98.94 92 VAL A O 1
ATOM 774 N N . LEU A 1 93 ? 7.747 -3.181 -17.893 1.00 98.94 93 LEU A N 1
ATOM 775 C CA . LEU A 1 93 ? 8.807 -3.825 -17.123 1.00 98.94 93 LEU A CA 1
ATOM 776 C C . LEU A 1 93 ? 8.792 -3.313 -15.680 1.00 98.94 93 LEU A C 1
ATOM 778 O O . LEU A 1 93 ? 8.744 -2.113 -15.448 1.00 98.94 93 LEU A O 1
ATOM 782 N N . VAL A 1 94 ? 8.889 -4.196 -14.693 1.00 98.88 94 VAL A N 1
ATOM 783 C CA . VAL A 1 94 ? 9.059 -3.821 -13.281 1.00 98.88 94 VAL A CA 1
ATOM 784 C C . VAL A 1 94 ? 10.411 -4.325 -12.800 1.00 98.88 94 VAL A C 1
ATOM 786 O O . VAL A 1 94 ? 10.697 -5.516 -12.914 1.00 98.88 94 VAL A O 1
ATOM 789 N N . HIS A 1 95 ? 11.235 -3.460 -12.212 1.00 98.62 95 HIS A N 1
ATOM 790 C CA . HIS A 1 95 ? 12.523 -3.890 -11.673 1.00 98.62 95 HIS A CA 1
ATOM 791 C C . HIS A 1 95 ? 12.841 -3.275 -10.306 1.00 98.62 95 HIS A C 1
ATOM 793 O O . HIS A 1 95 ? 12.444 -2.160 -9.968 1.00 98.62 95 HIS A O 1
ATOM 799 N N . CYS A 1 96 ? 13.585 -4.038 -9.513 1.00 98.00 96 CYS A N 1
ATOM 800 C CA . CYS A 1 96 ? 14.310 -3.590 -8.330 1.00 98.00 96 CYS A CA 1
ATOM 801 C C . CYS A 1 96 ? 15.790 -3.926 -8.551 1.00 98.00 96 CYS A C 1
ATOM 803 O O . CYS A 1 96 ? 16.213 -3.983 -9.706 1.00 98.00 96 CYS A O 1
ATOM 805 N N . MET A 1 97 ? 16.576 -4.155 -7.497 1.00 97.50 97 MET A N 1
ATOM 806 C CA . MET A 1 97 ? 17.963 -4.590 -7.667 1.00 97.50 97 MET A CA 1
ATOM 807 C C . MET A 1 97 ? 18.030 -6.006 -8.262 1.00 97.50 97 MET A C 1
ATOM 809 O O . MET A 1 97 ? 18.531 -6.197 -9.367 1.00 97.50 97 MET A O 1
ATOM 813 N N . GLY A 1 98 ? 17.461 -6.996 -7.566 1.00 97.25 98 GLY A N 1
ATOM 814 C CA . GLY A 1 98 ? 17.503 -8.405 -7.983 1.00 97.25 98 GLY A CA 1
ATOM 815 C C . GLY A 1 98 ? 16.336 -8.867 -8.864 1.00 97.25 98 GLY A C 1
ATOM 816 O O . GLY A 1 98 ? 16.431 -9.911 -9.501 1.00 97.25 98 GLY A O 1
ATOM 817 N N . GLY A 1 99 ? 15.229 -8.119 -8.912 1.00 97.62 99 GLY A N 1
ATOM 818 C CA . GLY A 1 99 ? 14.010 -8.533 -9.618 1.00 97.62 99 GLY A CA 1
ATOM 819 C C . GLY A 1 99 ? 13.253 -9.678 -8.937 1.00 97.62 99 GLY A C 1
ATOM 820 O O . GLY A 1 99 ? 12.624 -10.477 -9.628 1.00 97.62 99 GLY A O 1
ATOM 821 N N . ILE A 1 100 ? 13.347 -9.794 -7.605 1.00 97.88 100 ILE A N 1
ATOM 822 C CA . ILE A 1 100 ? 12.812 -10.928 -6.830 1.00 97.88 100 ILE A CA 1
ATOM 823 C C . ILE A 1 100 ? 11.734 -10.457 -5.841 1.00 97.88 100 ILE A C 1
ATOM 825 O O . ILE A 1 100 ? 10.551 -10.709 -6.073 1.00 97.88 100 ILE A O 1
ATOM 829 N N . GLY A 1 101 ? 12.106 -9.746 -4.773 1.00 98.06 101 GLY A N 1
ATOM 830 C CA . GLY A 1 101 ? 11.192 -9.307 -3.714 1.00 98.06 101 GLY A CA 1
ATOM 831 C C . GLY A 1 101 ? 10.269 -8.166 -4.133 1.00 98.06 101 GLY A C 1
ATOM 832 O O . GLY A 1 101 ? 9.125 -8.402 -4.512 1.00 98.06 101 GLY A O 1
ATOM 833 N N . ARG A 1 102 ? 10.784 -6.927 -4.130 1.00 98.50 102 ARG A N 1
ATOM 834 C CA . ARG A 1 102 ? 10.033 -5.690 -4.452 1.00 98.50 102 ARG A CA 1
ATOM 835 C C . ARG A 1 102 ? 9.258 -5.785 -5.773 1.00 98.50 102 ARG A C 1
ATOM 837 O O . ARG A 1 102 ? 8.064 -5.493 -5.825 1.00 98.50 102 ARG A O 1
ATOM 844 N N . SER A 1 103 ? 9.919 -6.239 -6.841 1.00 98.56 103 SER A N 1
ATOM 845 C CA . SER A 1 103 ? 9.275 -6.422 -8.150 1.00 98.56 103 SER A CA 1
ATOM 846 C C . SER A 1 103 ? 8.244 -7.544 -8.152 1.00 98.56 103 SER A C 1
ATOM 848 O O . SER A 1 103 ? 7.208 -7.410 -8.799 1.00 98.56 103 SER A O 1
ATOM 850 N N . GLY A 1 104 ? 8.504 -8.632 -7.422 1.00 98.56 104 GLY A N 1
ATOM 851 C CA . GLY A 1 104 ? 7.560 -9.732 -7.254 1.00 98.56 104 GLY A CA 1
ATOM 852 C C . GLY A 1 104 ? 6.289 -9.291 -6.532 1.00 98.56 104 GLY A C 1
ATOM 853 O O . GLY A 1 104 ? 5.196 -9.640 -6.974 1.00 98.56 104 GLY A O 1
ATOM 854 N N . THR A 1 105 ? 6.418 -8.461 -5.492 1.00 98.81 105 THR A N 1
ATOM 855 C CA . THR A 1 105 ? 5.287 -7.849 -4.779 1.00 98.81 105 THR A CA 1
ATOM 856 C C . THR A 1 105 ? 4.440 -6.993 -5.716 1.00 98.81 105 THR A C 1
ATOM 858 O O . THR A 1 105 ? 3.236 -7.215 -5.811 1.00 98.81 105 THR A O 1
ATOM 861 N N . VAL A 1 106 ? 5.047 -6.073 -6.478 1.00 98.88 106 VAL A N 1
ATOM 862 C CA . VAL A 1 106 ? 4.310 -5.248 -7.456 1.00 98.88 106 VAL A CA 1
ATOM 863 C C . VAL A 1 106 ? 3.615 -6.114 -8.509 1.00 98.88 106 VAL A C 1
ATOM 865 O O . VAL A 1 106 ? 2.447 -5.885 -8.823 1.00 98.88 106 VAL A O 1
ATOM 868 N N . ALA A 1 107 ? 4.300 -7.135 -9.031 1.00 98.75 107 ALA A N 1
ATOM 869 C CA . ALA A 1 107 ? 3.725 -8.037 -10.020 1.00 98.75 107 ALA A CA 1
ATOM 870 C C . ALA A 1 107 ? 2.534 -8.834 -9.461 1.00 98.75 107 ALA A C 1
ATOM 872 O O . ALA A 1 107 ? 1.504 -8.928 -10.127 1.00 98.75 107 ALA A O 1
ATOM 873 N N . ALA A 1 108 ? 2.634 -9.363 -8.238 1.00 98.81 108 ALA A N 1
ATOM 874 C CA . ALA A 1 108 ? 1.545 -10.092 -7.588 1.00 98.81 108 ALA A CA 1
ATOM 875 C C . ALA A 1 108 ? 0.332 -9.180 -7.340 1.00 98.81 108 ALA A C 1
ATOM 877 O O . ALA A 1 108 ? -0.793 -9.534 -7.702 1.00 98.81 108 ALA A O 1
ATOM 878 N N . SER A 1 109 ? 0.563 -7.974 -6.821 1.00 98.81 109 SER A N 1
ATOM 879 C CA . SER A 1 109 ? -0.486 -6.975 -6.597 1.00 98.81 109 SER A CA 1
ATOM 880 C C . SER A 1 109 ? -1.156 -6.528 -7.897 1.00 98.81 109 SER A C 1
ATOM 882 O O . SER A 1 109 ? -2.371 -6.341 -7.927 1.00 98.81 109 SER A O 1
ATOM 884 N N . TYR A 1 110 ? -0.413 -6.422 -9.005 1.00 98.81 110 TYR A N 1
ATOM 885 C CA . TYR A 1 110 ? -1.009 -6.119 -10.309 1.00 98.81 110 TYR A CA 1
ATOM 886 C C . TYR A 1 110 ? -1.932 -7.236 -10.811 1.00 98.81 110 TYR A C 1
ATOM 888 O O . TYR A 1 110 ? -2.992 -6.963 -11.382 1.00 98.81 110 TYR A O 1
ATOM 896 N N . ILE A 1 111 ? -1.573 -8.505 -10.599 1.00 98.56 111 ILE A N 1
ATOM 897 C CA . ILE A 1 111 ? -2.450 -9.618 -10.983 1.00 98.56 111 ILE A CA 1
ATOM 898 C C . ILE A 1 111 ? -3.766 -9.545 -10.188 1.00 98.56 111 ILE A C 1
ATOM 900 O O . ILE A 1 111 ? -4.840 -9.701 -10.769 1.00 98.56 111 ILE A O 1
ATOM 904 N N . ILE A 1 112 ? -3.700 -9.224 -8.892 1.00 98.31 112 ILE A N 1
ATOM 905 C CA . ILE A 1 112 ? -4.888 -9.000 -8.050 1.00 98.31 112 ILE A CA 1
ATOM 906 C C . ILE A 1 112 ? -5.722 -7.831 -8.576 1.00 98.31 112 ILE A C 1
ATOM 908 O O . ILE A 1 112 ? -6.936 -7.956 -8.731 1.00 98.31 112 ILE A O 1
ATOM 912 N N . TYR A 1 113 ? -5.075 -6.707 -8.894 1.00 97.69 113 TYR A N 1
ATOM 913 C CA . TYR A 1 113 ? -5.748 -5.535 -9.447 1.00 97.69 113 TYR A CA 1
ATOM 914 C C . TYR A 1 113 ? -6.485 -5.855 -10.755 1.00 97.69 113 TYR A C 1
ATOM 916 O O . TYR A 1 113 ? -7.608 -5.399 -10.954 1.00 97.69 113 TYR A O 1
ATOM 924 N N . SER A 1 114 ? -5.864 -6.644 -11.636 1.00 96.31 114 SER A N 1
ATOM 925 C CA . SER A 1 114 ? -6.352 -6.882 -12.998 1.00 96.31 114 SER A CA 1
ATOM 926 C C . SER A 1 114 ? -7.331 -8.048 -13.153 1.00 96.31 114 SER A C 1
ATOM 928 O O . SER A 1 114 ? -8.041 -8.073 -14.157 1.00 96.31 114 SER A O 1
ATOM 930 N N . SER A 1 115 ? -7.359 -9.020 -12.231 1.00 88.75 115 SER A N 1
ATOM 931 C CA . SER A 1 115 ? -8.040 -10.310 -12.470 1.00 88.75 115 SER A CA 1
ATOM 932 C C . SER A 1 115 ? -8.895 -10.849 -11.311 1.00 88.75 115 SER A C 1
ATOM 934 O O . SER A 1 115 ? -9.306 -12.003 -11.385 1.00 88.75 115 SER A O 1
ATOM 936 N N . ASP A 1 116 ? -9.164 -10.058 -10.263 1.00 83.06 116 ASP A N 1
ATOM 937 C CA . ASP A 1 116 ? -9.960 -10.449 -9.074 1.00 83.06 116 ASP A CA 1
ATOM 938 C C . ASP A 1 116 ? -9.630 -11.859 -8.543 1.00 83.06 116 ASP A C 1
ATOM 940 O O . ASP A 1 116 ? -10.494 -12.688 -8.259 1.00 83.06 116 ASP A O 1
ATOM 944 N N . ILE A 1 117 ? -8.332 -12.164 -8.471 1.00 94.19 117 ILE A N 1
ATOM 945 C CA . ILE A 1 117 ? -7.853 -13.439 -7.944 1.00 94.19 117 ILE A CA 1
ATOM 946 C C . ILE A 1 117 ? -7.428 -13.295 -6.489 1.00 94.19 117 ILE A C 1
ATOM 948 O O . ILE A 1 117 ? -6.921 -12.259 -6.062 1.00 94.19 117 ILE A O 1
ATOM 952 N N . VAL A 1 118 ? -7.575 -14.385 -5.737 1.00 96.88 118 VAL A N 1
ATOM 953 C CA . VAL A 1 118 ? -7.113 -14.451 -4.349 1.00 96.88 118 VAL A CA 1
ATOM 954 C C . VAL A 1 118 ? -5.578 -14.334 -4.256 1.00 96.88 118 VAL A C 1
ATOM 956 O O . VAL A 1 118 ? -4.877 -14.841 -5.142 1.00 96.88 118 VAL A O 1
ATOM 959 N N . PRO A 1 119 ? -5.034 -13.746 -3.171 1.00 97.75 119 PRO A N 1
ATOM 960 C CA . PRO A 1 119 ? -3.604 -13.443 -3.041 1.00 97.75 119 PRO A CA 1
ATOM 961 C C . PRO A 1 119 ? -2.685 -14.643 -3.244 1.00 97.75 119 PRO A C 1
ATOM 963 O O . PRO A 1 119 ? -1.721 -14.562 -4.001 1.00 97.75 119 PRO A O 1
ATOM 966 N N . TRP A 1 120 ? -3.024 -15.790 -2.648 1.00 97.69 120 TRP A N 1
ATOM 967 C CA . TRP A 1 120 ? -2.234 -17.018 -2.770 1.00 97.69 120 TRP A CA 1
ATOM 968 C C . TRP A 1 120 ? -1.993 -17.430 -4.229 1.00 97.69 120 TRP A C 1
ATOM 970 O O . TRP A 1 120 ? -0.886 -17.825 -4.600 1.00 97.69 120 TRP A O 1
ATOM 980 N N . ASN A 1 121 ? -3.010 -17.297 -5.087 1.00 98.31 121 ASN A N 1
ATOM 981 C CA . ASN A 1 121 ? -2.886 -17.639 -6.503 1.00 98.31 121 ASN A CA 1
ATOM 982 C C . ASN A 1 121 ? -1.986 -16.643 -7.244 1.00 98.31 121 ASN A C 1
ATOM 984 O O . ASN A 1 121 ? -1.186 -17.069 -8.078 1.00 98.31 121 ASN A O 1
ATOM 988 N N . ALA A 1 122 ? -2.070 -15.349 -6.918 1.00 98.38 122 ALA A N 1
ATOM 989 C CA . ALA A 1 122 ? -1.189 -14.325 -7.478 1.00 98.38 122 ALA A CA 1
ATOM 990 C C . ALA A 1 122 ? 0.275 -14.573 -7.087 1.00 98.38 122 ALA A C 1
ATOM 992 O O . ALA A 1 122 ? 1.150 -14.635 -7.951 1.00 98.38 122 ALA A O 1
ATOM 993 N N . VAL A 1 123 ? 0.529 -14.806 -5.797 1.00 98.50 123 VAL A N 1
ATOM 994 C CA . VAL A 1 123 ? 1.862 -15.108 -5.258 1.00 98.50 123 VAL A CA 1
ATOM 995 C C . VAL A 1 123 ? 2.423 -16.387 -5.882 1.00 98.50 123 VAL A C 1
ATOM 997 O O . VAL A 1 123 ? 3.553 -16.396 -6.371 1.00 98.50 123 VAL A O 1
ATOM 1000 N N . SER A 1 124 ? 1.626 -17.459 -5.946 1.00 98.31 124 SER A N 1
ATOM 1001 C CA . SER A 1 124 ? 2.024 -18.719 -6.584 1.00 98.31 124 SER A CA 1
ATOM 1002 C C . SER A 1 124 ? 2.357 -18.530 -8.066 1.00 98.31 124 SER A C 1
ATOM 1004 O O . SER A 1 124 ? 3.353 -19.068 -8.552 1.00 98.31 124 SER A O 1
ATOM 1006 N N . HIS A 1 125 ? 1.562 -17.739 -8.792 1.00 98.31 125 HIS A N 1
ATOM 1007 C CA . HIS A 1 125 ? 1.809 -17.435 -10.200 1.00 98.31 125 HIS A CA 1
ATOM 1008 C C . HIS A 1 125 ? 3.139 -16.708 -10.408 1.00 98.31 125 HIS A C 1
ATOM 1010 O O . HIS A 1 125 ? 3.929 -17.115 -11.263 1.00 98.31 125 HIS A O 1
ATOM 1016 N N . VAL A 1 126 ? 3.429 -15.682 -9.604 1.00 98.44 126 VAL A N 1
ATOM 1017 C CA . VAL A 1 126 ? 4.712 -14.968 -9.679 1.00 98.44 126 VAL A CA 1
ATOM 1018 C C . VAL A 1 126 ? 5.869 -15.902 -9.318 1.00 98.44 126 VAL A C 1
ATOM 1020 O O . VAL A 1 126 ? 6.835 -15.979 -10.077 1.00 98.44 126 VAL A O 1
ATOM 1023 N N . ARG A 1 127 ? 5.753 -16.693 -8.241 1.00 98.44 127 ARG A N 1
ATOM 1024 C CA . ARG A 1 127 ? 6.795 -17.642 -7.800 1.00 98.44 127 ARG A CA 1
ATOM 1025 C C . ARG A 1 127 ? 7.105 -18.740 -8.823 1.00 98.44 127 ARG A C 1
ATOM 1027 O O . ARG A 1 127 ? 8.242 -19.197 -8.895 1.00 98.44 127 ARG A O 1
ATOM 1034 N N . LYS A 1 128 ? 6.136 -19.137 -9.657 1.00 98.25 128 LYS A N 1
ATOM 1035 C CA . LYS A 1 128 ? 6.374 -20.067 -10.780 1.00 98.25 128 LYS A CA 1
ATOM 1036 C C . LYS A 1 128 ? 7.318 -19.487 -11.837 1.00 98.25 128 LYS A C 1
ATOM 1038 O O . LYS A 1 128 ? 8.101 -20.231 -12.418 1.00 98.25 128 LYS A O 1
ATOM 1043 N N . HIS A 1 129 ? 7.259 -18.178 -12.080 1.00 98.00 129 HIS A N 1
ATOM 1044 C CA . HIS A 1 129 ? 8.122 -17.499 -13.053 1.00 98.00 129 HIS A CA 1
ATOM 1045 C C . HIS A 1 129 ? 9.442 -17.048 -12.409 1.00 98.00 129 HIS A C 1
ATOM 1047 O O . HIS A 1 129 ? 10.519 -17.148 -13.008 1.00 98.00 129 HIS A O 1
ATOM 1053 N N . ILE A 1 130 ? 9.376 -16.593 -11.160 1.00 97.50 130 ILE A N 1
ATOM 1054 C CA . ILE A 1 130 ? 10.503 -16.108 -10.366 1.00 97.50 130 ILE A CA 1
ATOM 1055 C C . ILE A 1 130 ? 10.552 -16.909 -9.061 1.00 97.50 130 ILE A C 1
ATOM 1057 O O . ILE A 1 130 ? 9.947 -16.503 -8.066 1.00 97.50 130 ILE A O 1
ATOM 1061 N N . PRO A 1 131 ? 11.261 -18.051 -9.042 1.00 96.62 131 PRO A N 1
ATOM 1062 C CA . PRO A 1 131 ? 11.484 -18.789 -7.806 1.00 96.62 131 PRO A CA 1
ATOM 1063 C C . PRO A 1 131 ? 12.087 -17.875 -6.731 1.00 96.62 131 PRO A C 1
ATOM 1065 O O . PRO A 1 131 ? 13.060 -17.175 -7.000 1.00 96.62 131 PRO A O 1
ATOM 1068 N N . GLY A 1 132 ? 11.489 -17.866 -5.538 1.00 94.44 132 GLY A N 1
ATOM 1069 C CA . GLY A 1 132 ? 11.906 -17.004 -4.424 1.00 94.44 132 GLY A CA 1
ATOM 1070 C C . GLY A 1 132 ? 11.292 -15.599 -4.404 1.00 94.44 132 GLY A C 1
ATOM 1071 O O . GLY A 1 132 ? 11.595 -14.843 -3.490 1.00 94.44 132 GLY A O 1
ATOM 1072 N N . ALA A 1 133 ? 10.426 -15.236 -5.360 1.00 97.62 133 ALA A N 1
ATOM 1073 C CA . ALA A 1 133 ? 9.744 -13.940 -5.341 1.00 97.62 133 ALA A CA 1
ATOM 1074 C C . ALA A 1 133 ? 8.937 -13.711 -4.053 1.00 97.62 133 ALA A C 1
ATOM 1076 O O . ALA A 1 133 ? 8.347 -14.657 -3.515 1.00 97.62 133 ALA A O 1
ATOM 1077 N N . LEU A 1 134 ? 8.861 -12.436 -3.640 1.00 97.50 134 LEU A N 1
ATOM 1078 C CA . LEU A 1 134 ? 8.368 -12.009 -2.326 1.00 97.50 134 LEU A CA 1
ATOM 1079 C C . LEU A 1 134 ? 9.208 -12.687 -1.227 1.00 97.50 134 LEU A C 1
ATOM 1081 O O . LEU A 1 134 ? 8.794 -13.684 -0.635 1.00 97.50 134 LEU A O 1
ATOM 1085 N N . GLU A 1 135 ? 10.431 -12.181 -1.058 1.00 96.12 135 GLU A N 1
ATOM 1086 C CA . GLU A 1 135 ? 11.562 -12.821 -0.364 1.00 96.12 135 GLU A CA 1
ATOM 1087 C C . GLU A 1 135 ? 11.360 -12.929 1.150 1.00 96.12 135 GLU A C 1
ATOM 1089 O O . GLU A 1 135 ? 11.935 -13.804 1.793 1.00 96.12 135 GLU A O 1
ATOM 1094 N N . VAL A 1 136 ? 10.546 -12.038 1.715 1.00 96.38 136 VAL A N 1
ATOM 1095 C CA . VAL A 1 136 ? 10.337 -11.880 3.160 1.00 96.38 136 VAL A CA 1
ATOM 1096 C C . VAL A 1 136 ? 8.840 -11.791 3.495 1.00 96.38 136 VAL A C 1
ATOM 1098 O O . VAL A 1 136 ? 8.070 -11.302 2.663 1.00 96.38 136 VAL A O 1
ATOM 1101 N N . PRO A 1 137 ? 8.398 -12.210 4.702 1.00 95.88 137 PRO A N 1
ATOM 1102 C CA . PRO A 1 137 ? 6.974 -12.316 5.056 1.00 95.88 137 PRO A CA 1
ATOM 1103 C C . PRO A 1 137 ? 6.166 -11.044 4.784 1.00 95.88 137 PRO A C 1
ATOM 1105 O O . PRO A 1 137 ? 5.121 -11.076 4.140 1.00 95.88 137 PRO A O 1
ATOM 1108 N N . ARG A 1 138 ? 6.723 -9.899 5.169 1.00 96.19 138 ARG A N 1
ATOM 1109 C CA . ARG A 1 138 ? 6.199 -8.546 4.934 1.00 96.19 138 ARG A CA 1
ATOM 1110 C C . ARG A 1 138 ? 5.821 -8.251 3.475 1.00 96.19 138 ARG A C 1
ATOM 1112 O O . ARG A 1 138 ? 4.807 -7.614 3.215 1.00 96.19 138 ARG A O 1
ATOM 1119 N N . GLN A 1 139 ? 6.609 -8.740 2.515 1.00 98.06 139 GLN A N 1
ATOM 1120 C CA . GLN A 1 139 ? 6.358 -8.551 1.084 1.00 98.06 139 GLN A CA 1
ATOM 1121 C C . GLN A 1 139 ? 5.193 -9.400 0.590 1.00 98.06 139 GLN A C 1
ATOM 1123 O O . GLN A 1 139 ? 4.524 -8.993 -0.356 1.00 98.06 139 GLN A O 1
ATOM 1128 N N . GLU A 1 140 ? 4.970 -10.569 1.192 1.00 97.75 140 GLU A N 1
ATOM 1129 C CA . GLU A 1 140 ? 3.798 -11.396 0.922 1.00 97.75 140 GLU A CA 1
ATOM 1130 C C . GLU A 1 140 ? 2.558 -10.815 1.608 1.00 97.75 140 GLU A C 1
ATOM 1132 O O . GLU A 1 140 ? 1.531 -10.668 0.952 1.00 97.75 140 GLU A O 1
ATOM 1137 N N . LYS A 1 141 ? 2.660 -10.399 2.875 1.00 97.69 141 LYS A N 1
ATOM 1138 C CA . LYS A 1 141 ? 1.534 -9.871 3.660 1.00 97.69 141 LYS A CA 1
ATOM 1139 C C . LYS A 1 141 ? 0.860 -8.665 3.004 1.00 97.69 141 LYS A C 1
ATOM 1141 O O . LYS A 1 141 ? -0.345 -8.720 2.770 1.00 97.69 141 LYS A O 1
ATOM 1146 N N . ILE A 1 142 ? 1.636 -7.689 2.523 1.00 98.44 142 ILE A N 1
ATOM 1147 C CA . ILE A 1 142 ? 1.078 -6.521 1.821 1.00 98.44 142 ILE A CA 1
ATOM 1148 C C . ILE A 1 142 ? 0.242 -6.892 0.584 1.00 98.44 142 ILE A C 1
ATOM 1150 O O . ILE A 1 142 ? -0.670 -6.161 0.211 1.00 98.44 142 ILE A O 1
ATOM 1154 N N . VAL A 1 143 ? 0.507 -8.031 -0.067 1.00 98.69 143 VAL A N 1
ATOM 1155 C CA . VAL A 1 143 ? -0.288 -8.506 -1.213 1.00 98.69 143 VAL A CA 1
ATOM 1156 C C . VAL A 1 143 ? -1.676 -8.975 -0.758 1.00 98.69 143 VAL A C 1
ATOM 1158 O O . VAL A 1 143 ? -2.663 -8.761 -1.467 1.00 98.69 143 VAL A O 1
ATOM 1161 N N . TYR A 1 144 ? -1.774 -9.573 0.433 1.00 98.56 144 TYR A N 1
ATOM 1162 C CA . TYR A 1 144 ? -3.053 -9.925 1.053 1.00 98.56 144 TYR A CA 1
ATOM 1163 C C . TYR A 1 144 ? -3.797 -8.678 1.520 1.00 98.56 144 TYR A C 1
ATOM 1165 O O . TYR A 1 144 ? -4.985 -8.545 1.223 1.00 98.56 144 TYR A O 1
ATOM 1173 N N . ASP A 1 145 ? -3.106 -7.744 2.169 1.00 98.62 145 ASP A N 1
ATOM 1174 C CA . ASP A 1 145 ? -3.719 -6.497 2.636 1.00 98.62 145 ASP A CA 1
ATOM 1175 C C . ASP A 1 145 ? -4.252 -5.691 1.451 1.00 98.62 145 ASP A C 1
ATOM 1177 O O . ASP A 1 145 ? -5.386 -5.213 1.464 1.00 98.62 145 ASP A O 1
ATOM 1181 N N . TYR A 1 146 ? -3.477 -5.630 0.364 1.00 98.62 146 TYR A N 1
ATOM 1182 C CA . TYR A 1 146 ? -3.883 -5.002 -0.885 1.00 98.62 146 TYR A CA 1
ATOM 1183 C C . TYR A 1 146 ? -5.149 -5.644 -1.464 1.00 98.62 146 TYR A C 1
ATOM 1185 O O . TYR A 1 146 ? -6.089 -4.936 -1.819 1.00 98.62 146 TYR A O 1
ATOM 1193 N N . TYR A 1 147 ? -5.242 -6.975 -1.504 1.00 98.62 147 TYR A N 1
ATOM 1194 C CA . TYR A 1 147 ? -6.480 -7.653 -1.904 1.00 98.62 147 TYR A CA 1
ATOM 1195 C C . TYR A 1 147 ? -7.669 -7.280 -1.015 1.00 98.62 147 TYR A C 1
ATOM 1197 O O . TYR A 1 147 ? -8.746 -6.987 -1.535 1.00 98.62 147 TYR A O 1
ATOM 1205 N N . TYR A 1 148 ? -7.490 -7.257 0.306 1.00 98.38 148 TYR A N 1
ATOM 1206 C CA . TYR A 1 148 ? -8.574 -6.924 1.227 1.00 98.38 148 TYR A CA 1
ATOM 1207 C C . TYR A 1 148 ? -8.988 -5.455 1.156 1.00 98.38 148 TYR A C 1
ATOM 1209 O O . TYR A 1 148 ? -10.184 -5.185 1.217 1.00 98.38 148 TYR A O 1
ATOM 1217 N N . MET A 1 149 ? -8.063 -4.522 0.911 1.00 98.31 149 MET A N 1
ATOM 1218 C CA . MET A 1 149 ? -8.392 -3.124 0.613 1.00 98.31 149 MET A CA 1
ATOM 1219 C C . MET A 1 149 ? -9.366 -3.042 -0.568 1.00 98.31 149 MET A C 1
ATOM 1221 O O . MET A 1 149 ? -10.429 -2.423 -0.484 1.00 98.31 149 MET A O 1
ATOM 1225 N N . LEU A 1 150 ? -9.028 -3.725 -1.665 1.00 97.88 150 LEU A N 1
ATOM 1226 C CA . LEU A 1 150 ? -9.844 -3.736 -2.875 1.00 97.88 150 LEU A CA 1
ATOM 1227 C C . LEU A 1 150 ? -11.180 -4.449 -2.656 1.00 97.88 150 LEU A C 1
ATOM 1229 O O . LEU A 1 150 ? -12.208 -3.975 -3.136 1.00 97.88 150 LEU A O 1
ATOM 1233 N N . LYS A 1 151 ? -11.183 -5.553 -1.903 1.00 97.06 151 LYS A N 1
ATOM 1234 C CA . LYS A 1 151 ? -12.383 -6.329 -1.580 1.00 97.06 151 LYS A CA 1
ATOM 1235 C C . LYS A 1 151 ? -13.345 -5.568 -0.668 1.00 97.06 151 LYS A C 1
ATOM 1237 O O . LYS A 1 151 ? -14.544 -5.581 -0.921 1.00 97.06 151 LYS A O 1
ATOM 1242 N N . TYR A 1 152 ? -12.847 -4.924 0.387 1.00 97.38 152 TYR A N 1
ATOM 1243 C CA . TYR A 1 152 ? -13.681 -4.217 1.363 1.00 97.38 152 TYR A CA 1
ATOM 1244 C C . TYR A 1 152 ? -14.275 -2.941 0.777 1.00 97.38 152 TYR A C 1
ATOM 1246 O O . TYR A 1 152 ? -15.447 -2.654 1.014 1.00 97.38 152 TYR A O 1
ATOM 1254 N N . ILE A 1 153 ? -13.528 -2.212 -0.058 1.00 96.25 153 ILE A N 1
ATOM 1255 C CA . ILE A 1 153 ? -14.103 -1.075 -0.782 1.00 96.25 153 ILE A CA 1
ATOM 1256 C C . ILE A 1 153 ? -15.029 -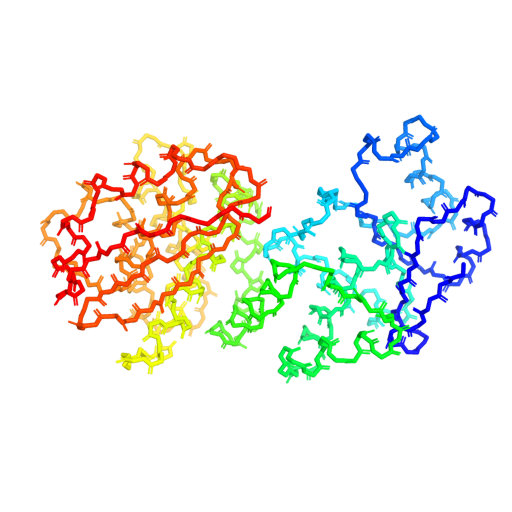1.570 -1.898 1.00 96.25 153 ILE A C 1
ATOM 1258 O O . ILE A 1 153 ? -16.125 -1.026 -2.052 1.00 96.25 153 ILE A O 1
ATOM 1262 N N . SER A 1 154 ? -14.666 -2.657 -2.593 1.00 90.81 154 SER A N 1
ATOM 1263 C CA . SER A 1 154 ? -15.383 -3.369 -3.677 1.00 90.81 154 SER A CA 1
ATOM 1264 C C . SER A 1 154 ? -15.662 -2.552 -4.946 1.00 90.81 154 SER A C 1
ATOM 1266 O O . SER A 1 154 ? -15.517 -3.057 -6.058 1.00 90.81 154 SER A O 1
ATOM 1268 N N . ASP A 1 155 ? -16.017 -1.277 -4.802 1.00 93.19 155 ASP A N 1
ATOM 1269 C CA . ASP A 1 155 ? -16.282 -0.356 -5.895 1.00 93.19 155 ASP A CA 1
ATOM 1270 C C . ASP A 1 155 ? -14.995 0.386 -6.285 1.00 93.19 155 ASP A C 1
ATOM 1272 O O . ASP A 1 155 ? -14.460 1.219 -5.549 1.00 93.19 155 ASP A O 1
ATOM 1276 N N . ARG A 1 156 ? -14.495 0.080 -7.485 1.00 92.12 156 ARG A N 1
ATOM 1277 C CA . ARG A 1 156 ? -13.286 0.703 -8.038 1.00 92.12 156 ARG A CA 1
ATOM 1278 C C . ARG A 1 156 ? -13.464 2.188 -8.334 1.00 92.12 156 ARG A C 1
ATOM 1280 O O . ARG A 1 156 ? -12.497 2.928 -8.190 1.00 92.12 156 ARG A O 1
ATOM 1287 N N . LYS A 1 157 ? -14.666 2.630 -8.715 1.00 94.69 157 LYS A N 1
ATOM 1288 C CA . LYS A 1 157 ? -14.944 4.050 -8.977 1.00 94.69 157 LYS A CA 1
ATOM 1289 C C . LYS A 1 157 ? -14.950 4.842 -7.678 1.00 94.69 157 LYS A C 1
ATOM 1291 O O . LYS A 1 157 ? -14.419 5.948 -7.641 1.00 94.69 157 LYS A O 1
ATOM 1296 N N . LEU A 1 158 ? -15.504 4.252 -6.617 1.00 95.75 158 LEU A N 1
ATOM 1297 C CA . LEU A 1 158 ? -15.459 4.820 -5.274 1.00 95.75 158 LEU A CA 1
ATOM 1298 C C . LEU A 1 158 ? -14.013 5.000 -4.798 1.00 95.75 158 LEU A C 1
ATOM 1300 O O . LEU A 1 158 ? -13.636 6.113 -4.435 1.00 95.75 158 LEU A O 1
ATOM 1304 N N . LEU A 1 159 ? -13.198 3.937 -4.855 1.00 96.69 159 LEU A N 1
ATOM 1305 C CA . LEU A 1 159 ? -11.781 4.014 -4.482 1.00 96.69 159 LEU A CA 1
ATOM 1306 C C . LEU A 1 159 ? -11.042 5.061 -5.320 1.00 96.69 159 LEU A C 1
ATOM 1308 O O . LEU A 1 159 ? -10.356 5.906 -4.763 1.00 96.69 159 LEU A O 1
ATOM 1312 N N . GLU A 1 160 ? -11.210 5.049 -6.644 1.00 96.19 160 GLU A N 1
ATOM 1313 C CA . GLU A 1 160 ? -10.572 6.021 -7.533 1.00 96.19 160 GLU A CA 1
ATOM 1314 C C . GLU A 1 160 ? -10.958 7.468 -7.210 1.00 96.19 160 GLU A C 1
ATOM 1316 O O . GLU A 1 160 ? -10.115 8.361 -7.283 1.00 96.19 160 GLU A O 1
ATOM 1321 N N . MET A 1 161 ? -12.216 7.723 -6.852 1.00 96.12 161 MET A N 1
ATOM 1322 C CA . MET A 1 161 ? -12.647 9.062 -6.473 1.00 96.12 161 MET A CA 1
ATOM 1323 C C . MET A 1 161 ? -12.068 9.494 -5.124 1.00 96.12 161 MET A C 1
ATOM 1325 O O . MET A 1 161 ? -11.559 10.612 -5.034 1.00 96.12 161 MET A O 1
ATOM 1329 N N . ILE A 1 162 ? -12.127 8.631 -4.104 1.00 96.88 162 ILE A N 1
ATOM 1330 C CA . ILE A 1 162 ? -11.543 8.899 -2.780 1.00 96.88 162 ILE A CA 1
ATOM 1331 C C . ILE A 1 162 ? -10.049 9.193 -2.930 1.00 96.88 162 ILE A C 1
ATOM 1333 O O . ILE A 1 162 ? -9.583 10.241 -2.489 1.00 96.88 162 ILE A O 1
ATOM 1337 N N . ASP A 1 163 ? -9.329 8.307 -3.617 1.00 97.12 163 ASP A N 1
ATOM 1338 C CA . ASP A 1 163 ? -7.900 8.411 -3.904 1.00 97.12 163 ASP A CA 1
ATOM 1339 C C . ASP A 1 163 ? -7.560 9.725 -4.617 1.00 97.12 163 ASP A C 1
ATOM 1341 O O . ASP A 1 163 ? -6.723 10.495 -4.149 1.00 97.12 163 ASP A O 1
ATOM 1345 N N . ARG A 1 164 ? -8.285 10.060 -5.693 1.00 96.38 164 ARG A N 1
ATOM 1346 C CA . ARG A 1 164 ? -8.073 11.302 -6.446 1.00 96.38 164 ARG A CA 1
ATOM 1347 C C . ARG A 1 164 ? -8.264 12.547 -5.583 1.00 96.38 164 ARG A C 1
ATOM 1349 O O . ARG A 1 164 ? -7.486 13.495 -5.702 1.00 96.38 164 ARG A O 1
ATOM 1356 N N . GLU A 1 165 ? -9.310 12.601 -4.761 1.00 96.06 165 GLU A N 1
ATOM 1357 C CA . GLU A 1 165 ? -9.570 13.774 -3.918 1.00 96.06 165 GLU A CA 1
ATOM 1358 C C . GLU A 1 165 ? -8.619 13.869 -2.716 1.00 96.06 165 GLU A C 1
ATOM 1360 O O . GLU A 1 165 ? -8.256 14.984 -2.314 1.00 96.06 165 GLU A O 1
ATOM 1365 N N . ALA A 1 166 ? -8.176 12.728 -2.181 1.00 95.50 166 ALA A N 1
ATOM 1366 C CA . ALA A 1 166 ? -7.186 12.653 -1.115 1.00 95.50 166 ALA A CA 1
ATOM 1367 C C . ALA A 1 166 ? -5.782 13.044 -1.612 1.00 95.50 166 ALA A C 1
ATOM 1369 O O . ALA A 1 166 ? -5.118 13.891 -1.006 1.00 95.50 166 ALA A O 1
ATOM 1370 N N . ALA A 1 167 ? -5.372 12.544 -2.782 1.00 95.56 167 ALA A N 1
ATOM 1371 C CA . ALA A 1 167 ? -4.081 12.833 -3.406 1.00 95.56 167 ALA A CA 1
ATOM 1372 C C . ALA A 1 167 ? -3.862 14.332 -3.676 1.00 95.56 167 ALA A C 1
ATOM 1374 O O . ALA A 1 167 ? -2.757 14.836 -3.478 1.00 95.56 167 ALA A O 1
ATOM 1375 N N . LYS A 1 168 ? -4.916 15.091 -4.026 1.00 94.31 168 LYS A N 1
ATOM 1376 C CA . LYS A 1 168 ? -4.854 16.565 -4.186 1.00 94.31 168 LYS A CA 1
ATOM 1377 C C . LYS A 1 168 ? -4.358 17.300 -2.937 1.00 94.31 168 LYS A C 1
ATOM 1379 O O . LYS A 1 168 ? -3.960 18.458 -3.030 1.00 94.31 168 LYS A O 1
ATOM 1384 N N . ARG A 1 169 ? -4.436 16.657 -1.772 1.00 92.75 169 ARG A N 1
ATOM 1385 C CA . ARG A 1 169 ? -4.032 17.196 -0.468 1.00 92.75 169 ARG A CA 1
ATOM 1386 C C . ARG A 1 169 ? -2.892 16.395 0.151 1.00 92.75 169 ARG A C 1
ATOM 1388 O O . ARG A 1 169 ? -2.673 16.513 1.348 1.00 92.75 169 ARG A O 1
ATOM 1395 N N . ASN A 1 170 ? -2.203 15.562 -0.635 1.00 93.94 170 ASN A N 1
ATOM 1396 C CA . ASN A 1 170 ? -1.205 14.617 -0.136 1.00 93.94 170 ASN A CA 1
ATOM 1397 C C . ASN A 1 170 ? -1.739 13.766 1.035 1.00 93.94 170 ASN A C 1
ATOM 1399 O O . ASN A 1 170 ? -1.002 13.454 1.962 1.00 93.94 170 ASN A O 1
ATOM 1403 N N . TYR A 1 171 ? -3.032 13.424 1.010 1.00 95.50 171 TYR A N 1
ATOM 1404 C CA . TYR A 1 171 ? -3.699 12.675 2.080 1.00 95.50 171 TYR A CA 1
ATOM 1405 C C . TYR A 1 171 ? -3.650 13.370 3.457 1.00 95.50 171 TYR A C 1
ATOM 1407 O O . TYR A 1 171 ? -3.771 12.717 4.485 1.00 95.50 171 TYR A O 1
ATOM 1415 N N . GLY A 1 172 ? -3.446 14.693 3.486 1.00 93.88 172 GLY A N 1
ATOM 1416 C CA . GLY A 1 172 ? -3.258 15.467 4.711 1.00 93.88 172 GLY A CA 1
ATOM 1417 C C . GLY A 1 172 ? -1.879 15.225 5.322 1.00 93.88 172 GLY A C 1
ATOM 1418 O O . GLY A 1 172 ? -0.921 15.910 4.964 1.00 93.88 172 GLY A O 1
ATOM 1419 N N . ALA A 1 173 ? -1.777 14.239 6.207 1.00 93.19 173 ALA A N 1
ATOM 1420 C CA . ALA A 1 173 ? -0.546 13.871 6.913 1.00 93.19 173 ALA A CA 1
ATOM 1421 C C . ALA A 1 173 ? 0.540 13.222 6.028 1.00 93.19 173 ALA A C 1
ATOM 1423 O O . ALA A 1 173 ? 1.696 13.095 6.434 1.00 93.19 173 ALA A O 1
ATOM 1424 N N . GLY A 1 174 ? 0.194 12.820 4.802 1.00 96.50 174 GLY A N 1
ATOM 1425 C CA . GLY A 1 174 ? 1.110 12.203 3.844 1.00 96.50 174 GLY A CA 1
ATOM 1426 C C . GLY A 1 174 ? 0.725 10.773 3.475 1.00 96.50 174 GLY A C 1
ATOM 1427 O O . GLY A 1 174 ? 0.324 9.974 4.321 1.00 96.50 174 GLY A O 1
ATOM 1428 N N . ILE A 1 175 ? 0.926 10.413 2.201 1.00 96.31 175 ILE A N 1
ATOM 1429 C CA . ILE A 1 175 ? 0.548 9.091 1.670 1.00 96.31 175 ILE A CA 1
ATOM 1430 C C . ILE A 1 175 ? 1.200 7.917 2.412 1.00 96.31 175 ILE A C 1
ATOM 1432 O O . ILE A 1 175 ? 0.586 6.859 2.520 1.00 96.31 175 ILE A O 1
ATOM 1436 N N . LYS A 1 176 ? 2.424 8.082 2.935 1.00 96.62 176 LYS A N 1
ATOM 1437 C CA . LYS A 1 176 ? 3.131 7.018 3.668 1.00 96.62 176 LYS A CA 1
ATOM 1438 C C . LYS A 1 176 ? 2.412 6.663 4.966 1.00 96.62 176 LYS A C 1
ATOM 1440 O O . LYS A 1 176 ? 2.081 5.500 5.163 1.00 96.62 176 LYS A O 1
ATOM 1445 N N . HIS A 1 177 ? 2.104 7.673 5.774 1.00 97.25 177 HIS A N 1
ATOM 1446 C CA . HIS A 1 177 ? 1.388 7.498 7.032 1.00 97.25 177 HIS A CA 1
ATOM 1447 C C . HIS A 1 177 ? 0.001 6.899 6.804 1.00 97.25 177 HIS A C 1
ATOM 1449 O O . HIS A 1 177 ? -0.316 5.819 7.291 1.00 97.25 177 HIS A O 1
ATOM 1455 N N . VAL A 1 178 ? -0.782 7.515 5.918 1.00 97.88 178 VAL A N 1
ATOM 1456 C CA . VAL A 1 178 ? -2.130 7.033 5.594 1.00 97.88 178 VAL A CA 1
ATOM 1457 C C . VAL A 1 178 ? -2.112 5.613 5.013 1.00 97.88 178 VAL A C 1
ATOM 1459 O O . VAL A 1 178 ? -2.987 4.800 5.323 1.00 97.88 178 VAL A O 1
ATOM 1462 N N . SER A 1 179 ? -1.092 5.264 4.222 1.00 98.44 179 SER A N 1
ATOM 1463 C CA . SER A 1 179 ? -0.897 3.891 3.745 1.00 98.44 179 SER A CA 1
ATOM 1464 C C . SER A 1 179 ? -0.616 2.915 4.882 1.00 98.44 179 SER A C 1
ATOM 1466 O O . SER A 1 179 ? -1.166 1.816 4.866 1.00 98.44 179 SER A O 1
ATOM 1468 N N . LYS A 1 180 ? 0.223 3.290 5.855 1.00 98.44 180 LYS A N 1
ATOM 1469 C CA . LYS A 1 180 ? 0.549 2.446 7.008 1.00 98.44 180 LYS A CA 1
ATOM 1470 C C . LYS A 1 180 ? -0.670 2.228 7.895 1.00 98.44 180 LYS A C 1
ATOM 1472 O O . LYS A 1 180 ? -1.001 1.080 8.176 1.00 98.44 180 LYS A O 1
ATOM 1477 N N . VAL A 1 181 ? -1.394 3.291 8.237 1.00 98.50 181 VAL A N 1
ATOM 1478 C CA . VAL A 1 181 ? -2.632 3.196 9.027 1.00 98.50 181 VAL A CA 1
ATOM 1479 C C . VAL A 1 181 ? -3.676 2.339 8.306 1.00 98.50 181 VAL A C 1
ATOM 1481 O O . VAL A 1 181 ? -4.318 1.490 8.924 1.00 98.50 181 VAL A O 1
ATOM 1484 N N . THR A 1 182 ? -3.806 2.483 6.984 1.00 98.75 182 THR A N 1
ATOM 1485 C CA . THR A 1 182 ? -4.712 1.647 6.179 1.00 98.75 182 THR A CA 1
ATOM 1486 C C . THR A 1 182 ? -4.282 0.181 6.154 1.00 98.75 182 THR A C 1
ATOM 1488 O O . THR A 1 182 ? -5.124 -0.693 6.349 1.00 98.75 182 THR A O 1
ATOM 1491 N N . GLN A 1 183 ? -2.987 -0.100 5.972 1.00 98.69 183 GLN A N 1
ATOM 1492 C CA . GLN A 1 183 ? -2.433 -1.456 6.030 1.00 98.69 183 GLN A CA 1
ATOM 1493 C C . GLN A 1 183 ? -2.745 -2.110 7.385 1.00 98.69 183 GLN A C 1
ATOM 1495 O O . GLN A 1 183 ? -3.415 -3.138 7.423 1.00 98.69 183 GLN A O 1
ATOM 1500 N N . LEU A 1 184 ? -2.333 -1.489 8.494 1.00 98.69 184 LEU A N 1
ATOM 1501 C CA . LEU A 1 184 ? -2.511 -2.059 9.834 1.00 98.69 184 LEU A CA 1
ATOM 1502 C C . LEU A 1 184 ? -3.998 -2.211 10.198 1.00 98.69 184 LEU A C 1
ATOM 1504 O O . LEU A 1 184 ? -4.385 -3.206 10.806 1.00 98.69 184 LEU A O 1
ATOM 1508 N N . SER A 1 185 ? -4.858 -1.277 9.775 1.00 98.69 185 SER A N 1
ATOM 1509 C CA . SER A 1 185 ? -6.312 -1.395 9.969 1.00 98.69 185 SER A CA 1
ATOM 1510 C C . SER A 1 185 ? -6.885 -2.626 9.262 1.00 98.69 185 SER A C 1
ATOM 1512 O O . SER A 1 185 ? -7.736 -3.319 9.821 1.00 98.69 185 SER A O 1
ATOM 1514 N N . ILE A 1 186 ? -6.422 -2.920 8.042 1.00 98.62 186 ILE A N 1
ATOM 1515 C CA . ILE A 1 186 ? -6.839 -4.107 7.286 1.00 98.62 186 ILE A CA 1
ATOM 1516 C C . ILE A 1 186 ? -6.369 -5.383 7.978 1.00 98.62 186 ILE A C 1
ATOM 1518 O O . ILE A 1 186 ? -7.177 -6.295 8.130 1.00 98.62 186 ILE A O 1
ATOM 1522 N N . GLU A 1 187 ? -5.117 -5.429 8.430 1.00 98.31 187 GLU A N 1
ATOM 1523 C CA . GLU A 1 187 ? -4.546 -6.586 9.129 1.00 98.31 187 GLU A CA 1
ATOM 1524 C C . GLU A 1 187 ? -5.329 -6.903 10.416 1.00 98.31 187 GLU A C 1
ATOM 1526 O O . GLU A 1 187 ? -5.732 -8.044 10.649 1.00 98.31 187 GLU A O 1
ATOM 1531 N N . ILE A 1 188 ? -5.659 -5.876 11.208 1.00 97.69 188 ILE A N 1
ATOM 1532 C CA . ILE A 1 188 ? -6.495 -6.034 12.404 1.00 97.69 188 ILE A CA 1
ATOM 1533 C C . ILE A 1 188 ? -7.903 -6.518 12.023 1.00 97.69 188 ILE A C 1
ATOM 1535 O O . ILE A 1 188 ? -8.426 -7.439 12.649 1.00 97.69 188 ILE A O 1
ATOM 1539 N N . LEU A 1 189 ? -8.533 -5.936 10.993 1.00 97.19 189 LEU A N 1
ATOM 1540 C CA . LEU A 1 189 ? -9.863 -6.356 10.532 1.00 97.19 189 LEU A CA 1
ATOM 1541 C C . LEU A 1 189 ? -9.889 -7.816 10.070 1.00 97.19 189 LEU A C 1
ATOM 1543 O O . LEU A 1 189 ? -10.858 -8.524 10.357 1.00 97.19 189 LEU A O 1
ATOM 1547 N N . THR A 1 190 ? -8.879 -8.257 9.315 1.00 95.88 190 THR A N 1
ATOM 1548 C CA . THR A 1 190 ? -8.819 -9.626 8.790 1.00 95.88 190 THR A CA 1
ATOM 1549 C C . THR A 1 190 ? -8.640 -10.630 9.910 1.00 95.88 190 THR A C 1
ATOM 1551 O O . THR A 1 190 ? -9.379 -11.613 9.949 1.00 95.88 190 THR A O 1
ATOM 1554 N N . ASP A 1 191 ? -7.736 -10.351 10.845 1.00 95.75 191 ASP A N 1
ATOM 1555 C CA . ASP A 1 191 ? -7.398 -11.279 11.918 1.00 95.75 191 ASP A CA 1
ATOM 1556 C C . ASP A 1 191 ? -8.513 -11.325 12.967 1.00 95.75 191 ASP A C 1
ATOM 1558 O O . ASP A 1 191 ? -8.990 -12.402 13.328 1.00 95.75 191 ASP A O 1
ATOM 1562 N N . MET A 1 192 ? -9.054 -10.165 13.366 1.00 91.25 192 MET A N 1
ATOM 1563 C CA . MET A 1 192 ? -10.226 -10.114 14.247 1.00 91.25 192 MET A CA 1
ATOM 1564 C C . MET A 1 192 ? -11.464 -10.757 13.621 1.00 91.25 192 MET A C 1
ATOM 1566 O O . MET A 1 192 ? -12.269 -11.368 14.329 1.00 91.25 192 MET A O 1
ATOM 1570 N N . GLY A 1 193 ? -11.610 -10.656 12.298 1.00 86.88 193 GLY A N 1
ATOM 1571 C CA . GLY A 1 193 ? -12.686 -11.287 11.540 1.00 86.88 193 GLY A CA 1
ATOM 1572 C C . GLY A 1 193 ? -12.718 -12.817 11.646 1.00 86.88 193 GLY A C 1
ATOM 1573 O O . GLY A 1 193 ? -13.759 -13.415 11.373 1.00 86.88 193 GLY A O 1
ATOM 1574 N N . LEU A 1 194 ? -11.620 -13.458 12.069 1.00 83.50 194 LEU A N 1
ATOM 1575 C CA . LEU A 1 194 ? -11.546 -14.912 12.256 1.00 83.50 194 LEU A CA 1
ATOM 1576 C C . LEU A 1 194 ? -12.301 -15.395 13.500 1.00 83.50 194 LEU A C 1
ATOM 1578 O O . LEU A 1 194 ? -12.758 -16.537 13.536 1.00 83.50 194 LEU A O 1
ATOM 1582 N N . PHE A 1 195 ? -12.445 -14.543 14.516 1.00 85.62 195 PHE A N 1
ATOM 1583 C CA . PHE A 1 195 ? -13.054 -14.907 15.801 1.00 85.62 195 PHE A CA 1
ATOM 1584 C C . PHE A 1 195 ? -14.169 -13.955 16.256 1.00 85.62 195 PHE A C 1
ATOM 1586 O O . PHE A 1 195 ? -14.851 -14.229 17.246 1.00 85.62 195 PHE A O 1
ATOM 1593 N N . LYS A 1 196 ? -14.400 -12.853 15.537 1.00 85.25 196 LYS A N 1
ATOM 1594 C CA . LYS A 1 196 ? -15.523 -11.935 15.742 1.00 85.25 196 LYS A CA 1
ATOM 1595 C C . LYS A 1 196 ? -16.201 -11.654 14.406 1.00 85.25 196 LYS A C 1
ATOM 1597 O O . LYS A 1 196 ? -15.544 -11.340 13.421 1.00 85.25 196 LYS A O 1
ATOM 1602 N N . ASN A 1 197 ? -17.531 -11.728 14.372 1.00 88.19 197 ASN A N 1
ATOM 1603 C CA . ASN A 1 197 ? -18.272 -11.355 13.173 1.00 88.19 197 ASN A CA 1
ATOM 1604 C C . ASN A 1 197 ? -18.208 -9.832 12.983 1.00 88.19 197 ASN A C 1
ATOM 1606 O O . ASN A 1 197 ? -18.824 -9.091 13.749 1.00 88.19 197 ASN A O 1
ATOM 1610 N N . ILE A 1 198 ? -17.456 -9.390 11.979 1.00 93.31 198 ILE A N 1
ATOM 1611 C CA . ILE A 1 198 ? -17.400 -7.999 11.525 1.00 93.31 198 ILE A CA 1
ATOM 1612 C C . ILE A 1 198 ? -18.061 -7.968 10.150 1.00 93.31 198 ILE A C 1
ATOM 1614 O O . ILE A 1 198 ? -17.602 -8.635 9.216 1.00 93.31 198 ILE A O 1
ATOM 1618 N N . ASP A 1 199 ? -19.160 -7.237 10.032 1.00 93.88 199 ASP A N 1
ATOM 1619 C CA . ASP A 1 199 ? -19.910 -7.117 8.788 1.00 93.88 199 ASP A CA 1
ATOM 1620 C C . ASP A 1 199 ? -19.138 -6.309 7.726 1.00 93.88 199 ASP A C 1
ATOM 1622 O O . ASP A 1 199 ? -18.211 -5.547 8.020 1.00 93.88 199 ASP A O 1
ATOM 1626 N N . ASP A 1 200 ? -19.509 -6.493 6.459 1.00 93.31 200 ASP A N 1
ATOM 1627 C CA . ASP A 1 200 ? -18.822 -5.861 5.325 1.00 93.31 200 ASP A CA 1
ATOM 1628 C C . ASP A 1 200 ? -19.009 -4.342 5.280 1.00 93.31 200 ASP A C 1
ATOM 1630 O O . ASP A 1 200 ? -18.145 -3.627 4.770 1.00 93.31 200 ASP A O 1
ATOM 1634 N N . TYR A 1 201 ? -20.100 -3.844 5.860 1.00 93.62 201 TYR A N 1
ATOM 1635 C CA . TYR A 1 201 ? -20.346 -2.418 6.006 1.00 93.62 201 TYR A CA 1
ATOM 1636 C C . TYR A 1 201 ? -19.322 -1.793 6.968 1.00 93.62 201 TYR A C 1
ATOM 1638 O O . TYR A 1 201 ? -18.673 -0.809 6.613 1.00 93.62 201 TYR A O 1
ATOM 1646 N N . THR A 1 202 ? -19.073 -2.425 8.117 1.00 95.06 202 THR A N 1
ATOM 1647 C CA . THR A 1 202 ? -18.050 -2.001 9.080 1.00 95.06 202 THR A CA 1
ATOM 1648 C C . THR A 1 202 ? -16.646 -2.042 8.479 1.00 95.06 202 THR A C 1
ATOM 1650 O O . THR A 1 202 ? -15.897 -1.071 8.590 1.00 95.06 202 THR A O 1
ATOM 1653 N N . LYS A 1 203 ? -16.285 -3.134 7.790 1.00 97.12 203 LYS A N 1
ATOM 1654 C CA . LYS A 1 203 ? -14.971 -3.260 7.131 1.00 97.12 203 LYS A CA 1
ATOM 1655 C C . LYS A 1 203 ? -14.745 -2.147 6.111 1.00 97.12 203 LYS A C 1
ATOM 1657 O O . LYS A 1 203 ? -13.690 -1.518 6.110 1.00 97.12 203 LYS A O 1
ATOM 1662 N N . LYS A 1 204 ? -15.747 -1.877 5.265 1.00 97.69 204 LYS A N 1
ATOM 1663 C CA . LYS A 1 204 ? -15.694 -0.802 4.270 1.00 97.69 204 LYS A CA 1
ATOM 1664 C C . LYS A 1 204 ? -15.522 0.565 4.934 1.00 97.69 204 LYS A C 1
ATOM 1666 O O . LYS A 1 204 ? -14.677 1.340 4.494 1.00 97.69 204 LYS A O 1
ATOM 1671 N N . ALA A 1 205 ? -16.280 0.840 5.996 1.00 97.56 205 ALA A N 1
ATOM 1672 C CA . ALA A 1 205 ? -16.194 2.102 6.721 1.00 97.56 205 ALA A CA 1
ATOM 1673 C C . ALA A 1 205 ? -14.803 2.331 7.328 1.00 97.56 205 ALA A C 1
ATOM 1675 O O . ALA A 1 205 ? -14.235 3.400 7.136 1.00 97.56 205 ALA A O 1
ATOM 1676 N N . VAL A 1 206 ? -14.224 1.325 7.993 1.00 98.06 206 VAL A N 1
ATOM 1677 C CA . VAL A 1 206 ? -12.887 1.434 8.604 1.00 98.06 206 VAL A CA 1
ATOM 1678 C C . VAL A 1 206 ? -11.804 1.672 7.552 1.00 98.06 206 VAL A C 1
ATOM 1680 O O . VAL A 1 206 ? -10.984 2.562 7.741 1.00 98.06 206 VAL A O 1
ATOM 1683 N N . VAL A 1 207 ? -11.818 0.948 6.425 1.00 98.44 207 VAL A N 1
ATOM 1684 C CA . VAL A 1 207 ? -10.817 1.151 5.357 1.00 98.44 207 VAL A CA 1
ATOM 1685 C C . VAL A 1 207 ? -10.951 2.528 4.699 1.00 98.44 207 VAL A C 1
ATOM 1687 O O . VAL A 1 207 ? -9.952 3.177 4.408 1.00 98.44 207 VAL A O 1
ATOM 1690 N N . ILE A 1 208 ? -12.172 3.012 4.455 1.00 98.38 208 ILE A N 1
ATOM 1691 C CA . ILE A 1 208 ? -12.352 4.362 3.897 1.00 98.38 208 ILE A CA 1
ATOM 1692 C C . ILE A 1 208 ? -11.932 5.424 4.919 1.00 98.38 208 ILE A C 1
ATOM 1694 O O . ILE A 1 208 ? -11.260 6.391 4.559 1.00 98.38 208 ILE A O 1
ATOM 1698 N N . ALA A 1 209 ? -12.294 5.237 6.190 1.00 98.19 209 ALA A N 1
ATOM 1699 C CA . ALA A 1 209 ? -11.896 6.135 7.261 1.00 98.19 209 ALA A CA 1
ATOM 1700 C C . ALA A 1 209 ? -10.372 6.173 7.414 1.00 98.19 209 ALA A C 1
ATOM 1702 O O . ALA A 1 209 ? -9.827 7.265 7.477 1.00 98.19 209 ALA A O 1
ATOM 1703 N N . SER A 1 210 ? -9.663 5.040 7.368 1.00 98.44 210 SER A N 1
ATOM 1704 C CA . SER A 1 210 ? -8.197 5.020 7.470 1.00 98.44 210 SER A CA 1
ATOM 1705 C C . SER A 1 210 ? -7.513 5.782 6.332 1.00 98.44 210 SER A C 1
ATOM 1707 O O . SER A 1 210 ? -6.479 6.399 6.563 1.00 98.44 210 SER A O 1
ATOM 1709 N N . ILE A 1 211 ? -8.100 5.822 5.131 1.00 98.31 211 ILE A N 1
ATOM 1710 C CA . ILE A 1 211 ? -7.581 6.616 4.002 1.00 98.31 211 ILE A CA 1
ATOM 1711 C C . ILE A 1 211 ? -7.808 8.127 4.207 1.00 98.31 211 ILE A C 1
ATOM 1713 O O . ILE A 1 211 ? -7.039 8.947 3.708 1.00 98.31 211 ILE A O 1
ATOM 1717 N N . LEU A 1 212 ? -8.868 8.511 4.925 1.00 97.75 212 LEU A N 1
ATOM 1718 C CA . LEU A 1 212 ? -9.327 9.901 5.048 1.00 97.75 212 LEU A CA 1
ATOM 1719 C C . LEU A 1 212 ? -9.148 10.515 6.449 1.00 97.75 212 LEU A C 1
ATOM 1721 O O . LEU A 1 212 ? -9.486 11.687 6.631 1.00 97.75 212 LEU A O 1
ATOM 1725 N N . HIS A 1 213 ? -8.658 9.756 7.433 1.00 95.94 213 HIS A N 1
ATOM 1726 C CA . HIS A 1 213 ? -8.729 10.132 8.850 1.00 95.94 213 HIS A CA 1
ATOM 1727 C C . HIS A 1 213 ? -7.993 11.424 9.187 1.00 95.94 213 HIS A C 1
ATOM 1729 O O . HIS A 1 213 ? -8.504 12.201 9.988 1.00 95.94 213 HIS A O 1
ATOM 1735 N N . ASP A 1 214 ? -6.870 11.689 8.521 1.00 93.19 214 ASP A N 1
ATOM 1736 C CA . ASP A 1 214 ? -6.015 12.830 8.840 1.00 93.19 214 ASP A CA 1
ATOM 1737 C C . ASP A 1 214 ? -5.913 13.857 7.696 1.00 93.19 214 ASP A C 1
ATOM 1739 O O . ASP A 1 214 ? -4.914 14.545 7.486 1.00 93.19 214 ASP A O 1
ATOM 1743 N N . MET A 1 215 ? -6.994 13.993 6.923 1.00 93.38 215 MET A N 1
ATOM 1744 C CA . MET A 1 215 ? -7.098 14.935 5.798 1.00 93.38 215 MET A CA 1
ATOM 1745 C C . MET A 1 215 ? -6.966 16.414 6.201 1.00 93.38 215 MET A C 1
ATOM 1747 O O . MET A 1 215 ? -6.693 17.273 5.358 1.00 93.38 215 MET A O 1
ATOM 1751 N N . GLY A 1 216 ? -7.206 16.724 7.472 1.00 89.69 216 GLY A N 1
ATOM 1752 C CA . GLY A 1 216 ? -7.154 18.052 8.068 1.00 89.69 216 GLY A CA 1
ATOM 1753 C C . GLY A 1 216 ? -5.826 18.403 8.737 1.00 89.69 216 GLY A C 1
ATOM 1754 O O . GLY A 1 216 ? -5.747 19.513 9.266 1.00 89.69 216 GLY A O 1
ATOM 1755 N N . TYR A 1 217 ? -4.820 17.514 8.712 1.00 87.50 217 TYR A N 1
ATOM 1756 C CA . TYR A 1 217 ? -3.583 17.567 9.515 1.00 87.50 217 TYR A CA 1
ATOM 1757 C C . TYR A 1 217 ? -2.924 18.952 9.627 1.00 87.50 217 TYR A C 1
ATOM 1759 O O . TYR A 1 217 ? -2.483 19.369 10.693 1.00 87.50 217 TYR A O 1
ATOM 1767 N N . SER A 1 218 ? -2.901 19.732 8.542 1.00 83.06 218 SER A N 1
ATOM 1768 C CA . SER A 1 218 ? -2.290 21.070 8.518 1.00 83.06 218 SER A CA 1
ATOM 1769 C C . SER A 1 218 ? -3.076 22.158 9.277 1.00 83.06 218 SER A C 1
ATOM 1771 O O . SER A 1 218 ? -2.785 23.344 9.114 1.00 83.06 218 SER A O 1
ATOM 1773 N N . SER A 1 219 ? -4.111 21.797 10.039 1.00 77.12 219 SER A N 1
ATOM 1774 C CA . SER A 1 219 ? -5.045 22.716 10.702 1.00 77.12 219 SER A CA 1
ATOM 1775 C C . SER A 1 219 ? -5.013 22.534 12.220 1.00 77.12 219 SER A C 1
ATOM 1777 O O . SER A 1 219 ? -4.845 21.426 12.708 1.00 77.12 219 SER A O 1
ATOM 1779 N N . GLY A 1 220 ? -5.235 23.612 12.982 1.00 67.88 220 GLY A N 1
ATOM 1780 C CA . GLY A 1 220 ? -5.218 23.563 14.456 1.00 67.88 220 GLY A CA 1
ATOM 1781 C C . GLY A 1 220 ? -6.330 22.715 15.097 1.00 67.88 220 GLY A C 1
ATOM 1782 O O . GLY A 1 220 ? -6.190 22.319 16.248 1.00 67.88 220 GLY A O 1
ATOM 1783 N N . ASP A 1 221 ? -7.399 22.427 14.350 1.00 76.31 221 ASP A N 1
ATOM 1784 C CA . ASP A 1 221 ? -8.471 21.482 14.696 1.00 76.31 221 ASP A CA 1
ATOM 1785 C C . ASP A 1 221 ? -8.594 20.439 13.573 1.00 76.31 221 ASP A C 1
ATOM 1787 O O . ASP A 1 221 ? -9.507 20.474 12.739 1.00 76.31 221 ASP A O 1
ATOM 1791 N N . HIS A 1 222 ? -7.575 19.584 13.446 1.00 83.06 222 HIS A N 1
ATOM 1792 C CA . HIS A 1 222 ? -7.492 18.670 12.308 1.00 83.06 222 HIS A CA 1
ATOM 1793 C C . HIS A 1 222 ? -8.598 17.607 12.303 1.00 83.06 222 HIS A C 1
ATOM 1795 O O . HIS A 1 222 ? -8.940 17.127 11.227 1.00 83.06 222 HIS A O 1
ATOM 1801 N N . GLY A 1 223 ? -9.236 17.307 13.439 1.00 83.19 223 GLY A N 1
ATOM 1802 C CA . GLY A 1 223 ? -10.372 16.386 13.515 1.00 83.19 223 GLY A CA 1
ATOM 1803 C C . GLY A 1 223 ? -11.597 16.893 12.783 1.00 83.19 223 GLY A C 1
ATOM 1804 O O . GLY A 1 223 ? -12.015 16.299 11.787 1.00 83.19 223 GLY A O 1
ATOM 1805 N N . GLU A 1 224 ? -12.138 18.035 13.211 1.00 88.31 224 GLU A N 1
ATOM 1806 C CA . GLU A 1 224 ? -13.295 18.629 12.534 1.00 88.31 224 GLU A CA 1
ATOM 1807 C C . GLU A 1 224 ? -12.958 19.022 11.096 1.00 88.31 224 GLU A C 1
ATOM 1809 O O . GLU A 1 224 ? -13.792 18.890 10.195 1.00 88.31 224 GLU A O 1
ATOM 1814 N N . LYS A 1 225 ? -11.708 19.425 10.828 1.00 91.75 225 LYS A N 1
ATOM 1815 C CA . LYS A 1 225 ? -11.298 19.710 9.454 1.00 91.75 225 LYS A CA 1
ATOM 1816 C C . LYS A 1 225 ? -11.263 18.461 8.574 1.00 91.75 225 LYS A C 1
ATOM 1818 O O . LYS A 1 225 ? -11.690 18.534 7.418 1.00 91.75 225 LYS A O 1
ATOM 1823 N N . SER A 1 226 ? -10.792 17.330 9.097 1.00 93.38 226 SER A N 1
ATOM 1824 C CA . SER A 1 226 ? -10.809 16.047 8.384 1.00 93.38 226 SER A CA 1
ATOM 1825 C C . SER A 1 226 ? -12.240 15.621 8.084 1.00 93.38 226 SER A C 1
ATOM 1827 O O . SER A 1 226 ? -12.526 15.245 6.950 1.00 93.38 226 SER A O 1
ATOM 1829 N N . VAL A 1 227 ? -13.164 15.791 9.037 1.00 95.06 227 VAL A N 1
ATOM 1830 C CA . VAL A 1 227 ? -14.602 15.539 8.840 1.00 95.06 227 VAL A CA 1
ATOM 1831 C C . VAL A 1 227 ? -15.187 16.436 7.750 1.00 95.06 227 VAL A C 1
ATOM 1833 O O . VAL A 1 227 ? -15.875 15.940 6.862 1.00 95.06 227 VAL A O 1
ATOM 1836 N N . GLU A 1 228 ? -14.900 17.742 7.762 1.00 94.94 228 GLU A N 1
ATOM 1837 C CA . GLU A 1 228 ? -15.395 18.679 6.742 1.00 94.94 228 GLU A CA 1
ATOM 1838 C C . GLU A 1 228 ? -14.939 18.269 5.331 1.00 94.94 228 GLU A C 1
ATOM 1840 O O . GLU A 1 228 ? -15.713 18.311 4.371 1.00 94.94 228 GLU A O 1
ATOM 1845 N N . ILE A 1 229 ? -13.670 17.876 5.193 1.00 94.62 229 ILE A N 1
ATOM 1846 C CA . ILE A 1 229 ? -13.099 17.455 3.912 1.00 94.62 229 ILE A CA 1
ATOM 1847 C C . ILE A 1 229 ? -13.675 16.101 3.492 1.00 94.62 229 ILE A C 1
ATOM 1849 O O . ILE A 1 229 ? -14.138 15.970 2.359 1.00 94.62 229 ILE A O 1
ATOM 1853 N N . ALA A 1 230 ? -13.686 15.118 4.393 1.00 96.19 230 ALA A N 1
ATOM 1854 C CA . ALA A 1 230 ? -14.212 13.786 4.128 1.00 96.19 230 ALA A CA 1
ATOM 1855 C C . ALA A 1 230 ? -15.699 13.839 3.760 1.00 96.19 230 ALA A C 1
ATOM 1857 O O . ALA A 1 230 ? -16.095 13.223 2.780 1.00 96.19 230 ALA A O 1
ATOM 1858 N N . SER A 1 231 ? -16.506 14.651 4.447 1.00 97.00 231 SER A N 1
ATOM 1859 C CA . SER A 1 231 ? -17.930 14.836 4.137 1.00 97.00 231 SER A CA 1
ATOM 1860 C C . SER A 1 231 ? -18.143 15.351 2.710 1.00 97.00 231 SER A C 1
ATOM 1862 O O . SER A 1 231 ? -18.997 14.836 1.991 1.00 97.00 231 SER A O 1
ATOM 1864 N N . LYS A 1 232 ? -17.314 16.295 2.241 1.00 96.12 232 LYS A N 1
ATOM 1865 C CA . LYS A 1 232 ? -17.363 16.776 0.849 1.00 96.12 232 LYS A CA 1
ATOM 1866 C C . LYS A 1 232 ? -17.006 15.688 -0.162 1.00 96.12 232 LYS A C 1
ATOM 1868 O O . LYS A 1 232 ? -17.613 15.651 -1.224 1.00 96.12 232 LYS A O 1
ATOM 1873 N N . ILE A 1 233 ? -16.027 14.836 0.147 1.00 94.88 233 ILE A N 1
ATOM 1874 C CA . ILE A 1 233 ? -15.615 13.725 -0.727 1.00 94.88 233 ILE A CA 1
ATOM 1875 C C . ILE A 1 233 ? -16.716 12.660 -0.772 1.00 94.88 233 ILE A C 1
ATOM 1877 O O . ILE A 1 233 ? -17.135 12.248 -1.850 1.00 94.88 233 ILE A O 1
ATOM 1881 N N . LEU A 1 234 ? -17.211 12.244 0.394 1.00 95.88 234 LEU A N 1
ATOM 1882 C CA . LEU A 1 234 ? -18.232 11.207 0.532 1.00 95.88 234 LEU A CA 1
ATOM 1883 C C . LEU A 1 234 ? -19.584 11.654 -0.034 1.00 95.88 234 LEU A C 1
ATOM 1885 O O . LEU A 1 234 ? -20.279 10.844 -0.636 1.00 95.88 234 LEU A O 1
ATOM 1889 N N . GLY A 1 235 ? -19.918 12.945 0.043 1.00 94.31 235 GLY A N 1
ATOM 1890 C CA . GLY A 1 235 ? -21.113 13.513 -0.587 1.00 94.31 235 GLY A CA 1
ATOM 1891 C C . GLY A 1 235 ? -21.101 13.499 -2.123 1.00 94.31 235 GLY A C 1
ATOM 1892 O O . GLY A 1 235 ? -22.116 13.812 -2.737 1.00 94.31 235 GLY A O 1
ATOM 1893 N N . MET A 1 236 ? -19.975 13.149 -2.759 1.00 92.19 236 MET A N 1
ATOM 1894 C CA . MET A 1 236 ? -19.889 12.898 -4.207 1.00 92.19 236 MET A CA 1
ATOM 1895 C C . MET A 1 236 ? -20.091 11.416 -4.567 1.00 92.19 236 MET A C 1
ATOM 1897 O O . MET A 1 236 ? -20.033 11.065 -5.745 1.00 92.19 236 MET A O 1
ATOM 1901 N N . THR A 1 237 ? -20.249 10.539 -3.570 1.00 92.19 237 THR A N 1
ATOM 1902 C CA . THR A 1 237 ? -20.392 9.084 -3.736 1.00 92.19 237 THR A CA 1
ATOM 1903 C C . THR A 1 237 ? -21.862 8.663 -3.712 1.00 92.19 237 THR A C 1
ATOM 1905 O O . THR A 1 237 ? -22.707 9.396 -3.208 1.00 92.19 237 THR A O 1
ATOM 1908 N N . ASP A 1 238 ? -22.141 7.437 -4.160 1.00 91.88 238 ASP A N 1
ATOM 1909 C CA . ASP A 1 238 ? -23.442 6.773 -3.979 1.00 91.88 238 ASP A CA 1
ATOM 1910 C C . ASP A 1 238 ? -23.492 5.927 -2.681 1.00 91.88 238 ASP A C 1
ATOM 1912 O O . ASP A 1 238 ? -24.217 4.932 -2.601 1.00 91.88 238 ASP A O 1
ATOM 1916 N N . LEU A 1 239 ? -22.661 6.247 -1.679 1.00 94.06 239 LEU A N 1
ATOM 1917 C CA . LEU A 1 239 ? -22.662 5.538 -0.398 1.00 94.06 239 LEU A CA 1
ATOM 1918 C C . LEU A 1 239 ? -23.927 5.852 0.412 1.00 94.06 239 LEU A C 1
ATOM 1920 O O . LEU A 1 239 ? -24.410 6.977 0.418 1.00 94.06 239 LEU A O 1
ATOM 1924 N N . ASP A 1 240 ? -24.432 4.848 1.133 1.00 93.88 240 ASP A N 1
ATOM 1925 C CA . ASP A 1 240 ? -25.565 5.004 2.054 1.00 93.88 240 ASP A CA 1
ATOM 1926 C C . ASP A 1 240 ? -25.238 5.981 3.197 1.00 93.88 240 ASP A C 1
ATOM 1928 O O . ASP A 1 240 ? -24.142 5.951 3.760 1.00 93.88 240 ASP A O 1
ATOM 1932 N N . ASP A 1 241 ? -26.202 6.808 3.600 1.00 94.44 241 ASP A N 1
ATOM 1933 C CA . ASP A 1 241 ? -25.989 7.823 4.641 1.00 94.44 241 ASP A CA 1
ATOM 1934 C C . ASP A 1 241 ? -25.444 7.225 5.944 1.00 94.44 241 ASP A C 1
ATOM 1936 O O . ASP A 1 241 ? -24.581 7.822 6.585 1.00 94.44 241 ASP A O 1
ATOM 1940 N N . LYS A 1 242 ? -25.855 6.001 6.311 1.00 93.81 242 LYS A N 1
ATOM 1941 C CA . LYS A 1 242 ? -25.346 5.368 7.530 1.00 93.81 242 LYS A CA 1
ATOM 1942 C C . LYS A 1 242 ? -23.847 5.107 7.425 1.00 93.81 242 LYS A C 1
ATOM 1944 O O . LYS A 1 242 ? -23.128 5.336 8.400 1.00 93.81 242 LYS A O 1
ATOM 1949 N N . ILE A 1 243 ? -23.361 4.619 6.272 1.00 95.06 243 ILE A N 1
ATOM 1950 C CA . ILE A 1 243 ? -21.931 4.305 6.130 1.00 95.06 243 ILE A CA 1
ATOM 1951 C C . ILE A 1 243 ? -21.110 5.586 6.170 1.00 95.06 243 ILE A C 1
ATOM 1953 O O . ILE A 1 243 ? -20.047 5.603 6.785 1.00 95.06 243 ILE A O 1
ATOM 1957 N N . ILE A 1 244 ? -21.631 6.662 5.573 1.00 96.44 244 ILE A N 1
ATOM 1958 C CA . ILE A 1 244 ? -21.023 7.989 5.638 1.00 96.44 244 ILE A CA 1
ATOM 1959 C C . ILE A 1 244 ? -20.954 8.450 7.097 1.00 96.44 244 ILE A C 1
ATOM 1961 O O . ILE A 1 244 ? -19.875 8.824 7.551 1.00 96.44 244 ILE A O 1
ATOM 1965 N N . ASP A 1 245 ? -22.044 8.346 7.857 1.00 95.06 245 ASP A N 1
ATOM 1966 C CA . ASP A 1 245 ? -22.080 8.718 9.276 1.00 95.06 245 ASP A CA 1
ATOM 1967 C C . ASP A 1 245 ? -21.072 7.922 10.116 1.00 95.06 245 ASP A C 1
ATOM 1969 O O . ASP A 1 245 ? -20.378 8.496 10.962 1.00 95.06 245 ASP A O 1
ATOM 1973 N N . LEU A 1 246 ? -20.936 6.613 9.867 1.00 95.31 246 LEU A N 1
ATOM 1974 C CA . LEU A 1 246 ? -19.931 5.788 10.538 1.00 95.31 246 LEU A CA 1
ATOM 1975 C C . LEU A 1 246 ? -18.508 6.232 10.169 1.00 95.31 246 LEU A C 1
ATOM 1977 O O . LEU A 1 246 ? -17.689 6.431 11.063 1.00 95.31 246 LEU A O 1
ATOM 1981 N N . ILE A 1 247 ? -18.217 6.438 8.879 1.00 96.75 247 ILE A N 1
ATOM 1982 C CA . ILE A 1 247 ? -16.904 6.920 8.421 1.00 96.75 247 ILE A CA 1
ATOM 1983 C C . ILE A 1 247 ? -16.570 8.257 9.089 1.00 96.75 247 ILE A C 1
ATOM 1985 O O . ILE A 1 247 ? -15.499 8.403 9.672 1.00 96.75 247 ILE A O 1
ATOM 1989 N N . LEU A 1 248 ? -17.487 9.225 9.054 1.00 95.50 248 LEU A N 1
ATOM 1990 C CA . LEU A 1 248 ? -17.271 10.549 9.635 1.00 95.50 248 LEU A CA 1
ATOM 1991 C C . LEU A 1 248 ? -17.120 10.494 11.158 1.00 95.50 248 LEU A C 1
ATOM 1993 O O . LEU A 1 248 ? -16.341 11.266 11.708 1.00 95.50 248 LEU A O 1
ATOM 1997 N N . THR A 1 249 ? -17.805 9.570 11.836 1.00 93.38 249 THR A N 1
ATOM 1998 C CA . THR A 1 249 ? -17.637 9.344 13.280 1.00 93.38 249 THR A CA 1
ATOM 1999 C C . THR A 1 249 ? -16.244 8.806 13.592 1.00 93.38 249 THR A C 1
ATOM 2001 O O . THR A 1 249 ? -15.575 9.333 14.479 1.00 93.38 249 THR A O 1
ATOM 2004 N N . ILE A 1 250 ? -15.766 7.816 12.831 1.00 94.88 250 ILE A N 1
ATOM 2005 C CA . ILE A 1 250 ? -14.411 7.275 12.989 1.00 94.88 250 ILE A CA 1
ATOM 2006 C C . ILE A 1 250 ? -13.372 8.387 12.768 1.00 94.88 250 ILE A C 1
ATOM 2008 O O . ILE A 1 250 ? -12.481 8.563 13.594 1.00 94.88 250 ILE A O 1
ATOM 2012 N N . ILE A 1 251 ? -13.519 9.181 11.700 1.00 94.94 251 ILE A N 1
ATOM 2013 C CA . ILE A 1 251 ? -12.613 10.296 11.381 1.00 94.94 251 ILE A CA 1
ATOM 2014 C C . ILE A 1 251 ? -12.651 11.370 12.471 1.00 94.94 251 ILE A C 1
ATOM 2016 O O . ILE A 1 251 ? -11.603 11.816 12.921 1.00 94.94 251 ILE A O 1
ATOM 2020 N N . ARG A 1 252 ? -13.834 11.780 12.940 1.00 92.19 252 ARG A N 1
ATOM 2021 C CA . ARG A 1 252 ? -13.960 12.783 14.010 1.00 92.19 252 ARG A CA 1
ATOM 2022 C C . ARG A 1 252 ? -13.235 12.354 15.280 1.00 92.19 252 ARG A C 1
ATOM 2024 O O . ARG A 1 252 ? -12.732 13.194 16.014 1.00 92.19 252 ARG A O 1
ATOM 2031 N N . CYS A 1 253 ? -13.214 11.056 15.548 1.00 90.25 253 CYS A N 1
ATOM 2032 C CA . CYS A 1 253 ? -12.795 10.499 16.821 1.00 90.25 253 CYS A CA 1
ATOM 2033 C C . CYS A 1 253 ? -11.498 9.696 16.729 1.00 90.25 253 CYS A C 1
ATOM 2035 O O . CYS A 1 253 ? -11.209 8.929 17.644 1.00 90.25 253 CYS A O 1
ATOM 2037 N N . HIS A 1 254 ? -10.711 9.855 15.659 1.00 87.62 254 HIS A N 1
ATOM 2038 C CA . HIS A 1 254 ? -9.465 9.102 15.480 1.00 87.62 254 HIS A CA 1
ATOM 2039 C C . HIS A 1 254 ? -8.409 9.430 16.548 1.00 87.62 254 HIS A C 1
ATOM 2041 O O . HIS A 1 254 ? -7.554 8.599 16.823 1.00 87.62 254 HIS A O 1
ATOM 2047 N N . HIS A 1 255 ? -8.532 10.562 17.251 1.00 83.38 255 HIS A N 1
ATOM 2048 C CA . HIS A 1 255 ? -7.844 10.778 18.521 1.00 83.38 255 HIS A CA 1
ATOM 2049 C C . HIS A 1 255 ? -8.757 10.520 19.717 1.00 83.38 255 HIS A C 1
ATOM 2051 O O . HIS A 1 255 ? -9.817 11.129 19.885 1.00 83.38 255 HIS A O 1
ATOM 2057 N N . ILE A 1 256 ? -8.252 9.705 20.640 1.00 77.88 256 ILE A N 1
ATOM 2058 C CA . ILE A 1 256 ? -8.942 9.266 21.858 1.00 77.88 256 ILE A CA 1
ATOM 2059 C C . ILE A 1 256 ? -9.505 10.392 22.742 1.00 77.88 256 ILE A C 1
ATOM 2061 O O . ILE A 1 256 ? -10.433 10.185 23.521 1.00 77.88 256 ILE A O 1
ATOM 2065 N N . ASN A 1 257 ? -8.947 11.601 22.662 1.00 77.62 257 ASN A N 1
ATOM 2066 C CA . ASN A 1 257 ? -9.354 12.714 23.518 1.00 77.62 257 ASN A CA 1
ATOM 2067 C C . ASN A 1 257 ? -10.507 13.553 22.958 1.00 77.62 257 ASN A C 1
ATOM 2069 O O . ASN A 1 257 ? -11.025 14.392 23.696 1.00 77.62 257 ASN A O 1
ATOM 2073 N N . TRP A 1 258 ? -10.898 13.359 21.700 1.00 80.19 258 TRP A N 1
ATOM 2074 C 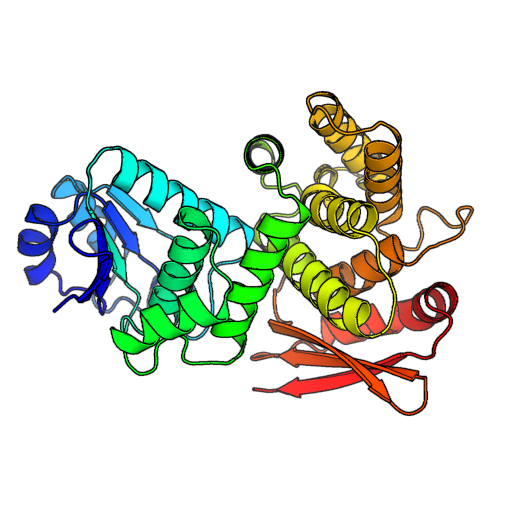CA . TRP A 1 258 ? -11.822 14.267 21.018 1.00 80.19 258 TRP A CA 1
ATOM 2075 C C . TRP A 1 258 ? -13.295 13.895 21.179 1.00 80.19 258 TRP A C 1
ATOM 2077 O O . TRP A 1 258 ? -14.150 14.771 21.120 1.00 80.19 258 TRP A O 1
ATOM 2087 N N . CYS A 1 259 ? -13.599 12.628 21.470 1.00 74.69 259 CYS A N 1
ATOM 2088 C CA . CYS A 1 259 ? -14.973 12.124 21.507 1.00 74.69 259 CYS A CA 1
ATOM 2089 C C . CYS A 1 259 ? -15.333 11.409 22.813 1.00 74.69 259 CYS A C 1
ATOM 2091 O O . CYS A 1 259 ? -15.973 10.362 22.796 1.00 74.69 259 CYS A O 1
ATOM 2093 N N . LYS A 1 260 ? -14.968 11.992 23.962 1.00 67.81 260 LYS A N 1
ATOM 2094 C CA . LYS A 1 260 ? -15.189 11.383 25.292 1.00 67.81 260 LYS A CA 1
ATOM 2095 C C . LYS A 1 260 ? -16.658 11.107 25.635 1.00 67.81 260 LYS A C 1
ATOM 2097 O O . LYS A 1 260 ? -16.928 10.316 26.530 1.00 67.81 260 LYS A O 1
ATOM 2102 N N . GLU A 1 261 ? -17.592 11.773 24.958 1.00 65.38 261 GLU A N 1
ATOM 2103 C CA . GLU A 1 261 ? -19.038 11.619 25.166 1.00 65.38 261 GLU A CA 1
ATOM 2104 C C . GLU A 1 261 ? -19.673 10.546 24.263 1.00 65.38 261 GLU A C 1
ATOM 2106 O O . GLU A 1 261 ? -20.830 10.176 24.462 1.00 65.38 261 GLU A O 1
ATOM 2111 N N . ILE A 1 262 ? -18.932 10.031 23.276 1.00 65.44 262 ILE A N 1
ATOM 2112 C CA . ILE A 1 262 ? -19.409 8.996 22.358 1.00 65.44 262 ILE A CA 1
ATOM 2113 C C . ILE A 1 262 ? -19.036 7.629 22.928 1.00 65.44 262 ILE A C 1
ATOM 2115 O O . ILE A 1 262 ? -17.913 7.410 23.379 1.00 65.44 262 ILE A O 1
ATOM 2119 N N . ARG A 1 263 ? -19.975 6.676 22.890 1.00 66.94 263 ARG A N 1
ATOM 2120 C CA . ARG A 1 263 ? -19.659 5.282 23.206 1.00 66.94 263 ARG A CA 1
ATOM 2121 C C . ARG A 1 263 ? -18.741 4.738 22.119 1.00 66.94 263 ARG A C 1
ATOM 2123 O O . ARG A 1 263 ? -19.188 4.506 21.000 1.00 66.94 263 ARG A O 1
ATOM 2130 N N . TYR A 1 264 ? -17.485 4.526 22.472 1.00 69.75 264 TYR A N 1
ATOM 2131 C CA . TYR A 1 264 ? -16.513 3.935 21.575 1.00 69.75 264 TYR A CA 1
ATOM 2132 C C . TYR A 1 264 ? -16.902 2.503 21.187 1.00 69.75 264 TYR A C 1
ATOM 2134 O O . TYR A 1 264 ? -17.381 1.721 22.015 1.00 69.75 264 TYR A O 1
ATOM 2142 N N . ASP A 1 265 ? -16.698 2.169 19.918 1.00 86.00 265 ASP A N 1
ATOM 2143 C CA . ASP A 1 265 ? -16.970 0.859 19.350 1.00 86.00 265 ASP A CA 1
ATOM 2144 C C . ASP A 1 265 ? -15.742 0.305 18.612 1.00 86.00 265 ASP A C 1
ATOM 2146 O O . ASP A 1 265 ? -14.689 0.939 18.504 1.00 86.00 265 ASP A O 1
ATOM 2150 N N . LEU A 1 266 ? -15.853 -0.949 18.171 1.00 90.44 266 LEU A N 1
ATOM 2151 C CA . LEU A 1 266 ? -14.746 -1.679 17.561 1.00 90.44 266 LEU A CA 1
ATOM 2152 C C . LEU A 1 266 ? -14.082 -0.934 16.377 1.00 90.44 266 LEU A C 1
ATOM 2154 O O . LEU A 1 266 ? -12.854 -0.904 16.359 1.00 90.44 266 LEU A O 1
ATOM 2158 N N . PRO A 1 267 ? -14.822 -0.329 15.424 1.00 93.75 267 PRO A N 1
ATOM 2159 C CA . PRO A 1 267 ? -14.241 0.474 14.345 1.00 93.75 267 PRO A CA 1
ATOM 2160 C C . PRO A 1 267 ? -13.227 1.529 14.802 1.00 93.75 267 PRO A C 1
ATOM 2162 O O . PRO A 1 267 ? -12.139 1.605 14.232 1.00 93.75 267 PRO A O 1
ATOM 2165 N N . LEU A 1 268 ? -13.550 2.308 15.843 1.00 92.25 268 LEU A N 1
ATOM 2166 C CA . LEU A 1 268 ? -12.622 3.304 16.386 1.00 92.25 268 LEU A CA 1
ATOM 2167 C C . LEU A 1 268 ? -11.402 2.645 17.027 1.00 92.25 268 LEU A C 1
ATOM 2169 O O . LEU A 1 268 ? -10.281 3.086 16.792 1.00 92.25 268 LEU A O 1
ATOM 2173 N N . GLY A 1 269 ? -11.612 1.580 17.808 1.00 93.19 269 GLY A N 1
ATOM 2174 C CA . GLY A 1 269 ? -10.515 0.854 18.450 1.00 93.19 269 GLY A CA 1
ATOM 2175 C C . GLY A 1 269 ? -9.497 0.316 17.439 1.00 93.19 269 GLY A C 1
ATOM 2176 O O . GLY A 1 269 ? -8.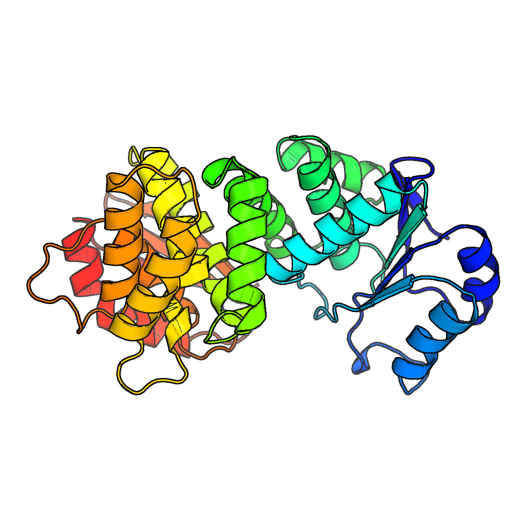297 0.394 17.684 1.00 93.19 269 GLY A O 1
ATOM 2177 N N . ILE A 1 270 ? -9.963 -0.168 16.281 1.00 95.50 270 ILE A N 1
ATOM 2178 C CA . ILE A 1 270 ? -9.094 -0.623 15.187 1.00 95.50 270 ILE A CA 1
ATOM 2179 C C . ILE A 1 270 ? -8.261 0.534 14.634 1.00 95.50 270 ILE A C 1
ATOM 2181 O O . ILE A 1 270 ? -7.041 0.402 14.530 1.00 95.50 270 ILE A O 1
ATOM 2185 N N . LEU A 1 271 ? -8.902 1.665 14.312 1.00 96.00 271 LEU A N 1
ATOM 2186 C CA . LEU A 1 271 ? -8.187 2.814 13.761 1.00 96.00 271 LEU A CA 1
ATOM 2187 C C . LEU A 1 271 ? -7.171 3.374 14.764 1.00 96.00 271 LEU A C 1
ATOM 2189 O O . LEU A 1 271 ? -6.055 3.681 14.369 1.00 96.00 271 LEU A O 1
ATOM 2193 N N . TRP A 1 272 ? -7.508 3.446 16.055 1.00 95.50 272 TRP A N 1
ATOM 2194 C CA . TRP A 1 272 ? -6.574 3.901 17.090 1.00 95.50 272 TRP A CA 1
ATOM 2195 C C . TRP A 1 272 ? -5.347 3.010 17.216 1.00 95.50 272 TRP A C 1
ATOM 2197 O O . TRP A 1 272 ? -4.243 3.530 17.336 1.00 95.50 272 TRP A O 1
ATOM 2207 N N . ILE A 1 273 ? -5.515 1.683 17.184 1.00 96.62 273 ILE A N 1
ATOM 2208 C CA . ILE A 1 273 ? -4.365 0.772 17.204 1.00 96.62 273 ILE A CA 1
ATOM 2209 C C . ILE A 1 273 ? -3.469 1.056 15.994 1.00 96.62 273 ILE A C 1
ATOM 2211 O O . ILE A 1 273 ? -2.263 1.207 16.158 1.00 96.62 273 ILE A O 1
ATOM 2215 N N . ALA A 1 274 ? -4.051 1.143 14.797 1.00 97.81 274 ALA A N 1
ATOM 2216 C CA . ALA A 1 274 ? -3.302 1.365 13.565 1.00 97.81 274 ALA A CA 1
ATOM 2217 C C . ALA A 1 274 ? -2.578 2.724 13.538 1.00 97.81 274 ALA A C 1
ATOM 2219 O O . ALA A 1 274 ? -1.402 2.772 13.189 1.00 97.81 274 ALA A O 1
ATOM 2220 N N . ASP A 1 275 ? -3.258 3.800 13.936 1.00 96.75 275 ASP A N 1
ATOM 2221 C CA . ASP A 1 275 ? -2.723 5.165 13.972 1.00 96.75 275 ASP A CA 1
ATOM 2222 C C . ASP A 1 275 ? -1.588 5.314 14.996 1.00 96.75 275 ASP A C 1
ATOM 2224 O O . ASP A 1 275 ? -0.491 5.763 14.669 1.00 96.75 275 ASP A O 1
ATOM 2228 N N . TYR A 1 276 ? -1.784 4.817 16.223 1.00 96.75 276 TYR A N 1
ATOM 2229 C CA . TYR A 1 276 ? -0.746 4.871 17.258 1.00 96.75 276 TYR A CA 1
ATOM 2230 C C . TYR A 1 276 ? 0.484 4.019 16.917 1.00 96.75 276 TYR A C 1
ATOM 2232 O O . TYR A 1 276 ? 1.586 4.321 17.377 1.00 96.75 276 TYR A O 1
ATOM 2240 N N . LEU A 1 277 ? 0.327 2.979 16.093 1.00 97.19 277 LEU A N 1
ATOM 2241 C CA . LEU A 1 277 ? 1.450 2.182 15.598 1.00 97.19 277 LEU A CA 1
ATOM 2242 C C . LEU A 1 277 ? 2.265 2.865 14.489 1.00 97.19 277 LEU A C 1
ATOM 2244 O O . LEU A 1 277 ? 3.343 2.367 14.162 1.00 97.19 277 LEU A O 1
ATOM 2248 N N . ASP A 1 278 ? 1.820 4.016 13.981 1.00 96.69 278 ASP A N 1
ATOM 2249 C CA . ASP A 1 278 ? 2.604 4.913 13.122 1.00 96.69 278 ASP A CA 1
ATOM 2250 C C . ASP A 1 278 ? 2.659 6.351 13.675 1.00 96.69 278 ASP A C 1
ATOM 2252 O O . ASP A 1 278 ? 2.815 7.308 12.919 1.00 96.69 278 ASP A O 1
ATOM 2256 N N . HIS A 1 279 ? 2.574 6.515 15.003 1.00 91.94 279 HIS A N 1
ATOM 2257 C CA . HIS A 1 279 ? 2.565 7.825 15.669 1.00 91.94 279 HIS A CA 1
ATOM 2258 C C . HIS A 1 279 ? 3.769 8.709 15.301 1.00 91.94 279 HIS A C 1
ATOM 2260 O O . HIS A 1 279 ? 3.649 9.927 15.180 1.00 91.94 279 HIS A O 1
ATOM 2266 N N . GLY A 1 280 ? 4.943 8.099 15.125 1.00 89.75 280 GLY A N 1
ATOM 2267 C CA . GLY A 1 280 ? 6.177 8.783 14.743 1.00 89.75 280 GLY A CA 1
ATOM 2268 C C . GLY A 1 280 ? 6.291 9.135 13.256 1.00 89.75 280 GLY A C 1
ATOM 2269 O O . GLY A 1 280 ? 7.303 9.722 12.870 1.00 89.75 280 GLY A O 1
ATOM 2270 N N . PHE A 1 281 ? 5.310 8.775 12.414 1.00 93.88 281 PHE A N 1
ATOM 2271 C CA . PHE A 1 281 ? 5.365 8.918 10.948 1.00 93.88 281 PHE A CA 1
ATOM 2272 C C . PHE A 1 281 ? 6.595 8.230 10.323 1.00 93.88 281 PHE A C 1
ATOM 2274 O O . PHE A 1 281 ? 7.077 8.609 9.251 1.00 93.88 281 PHE A O 1
ATOM 2281 N N . ASP A 1 282 ? 7.135 7.223 11.009 1.00 91.81 282 ASP A N 1
ATOM 2282 C CA . ASP A 1 282 ? 8.419 6.596 10.698 1.00 91.81 282 ASP A CA 1
ATOM 2283 C C . ASP A 1 282 ? 8.271 5.242 9.998 1.00 91.81 282 ASP A C 1
ATOM 2285 O O . ASP A 1 282 ? 9.250 4.735 9.444 1.00 91.81 282 ASP A O 1
ATOM 2289 N N . ASN A 1 283 ? 7.048 4.691 9.953 1.00 92.44 283 ASN A N 1
ATOM 2290 C CA . ASN A 1 283 ? 6.717 3.428 9.299 1.00 92.44 283 ASN A CA 1
ATOM 2291 C C . ASN A 1 283 ? 7.604 2.268 9.798 1.00 92.44 283 ASN A C 1
ATOM 2293 O O . ASN A 1 283 ? 7.928 1.354 9.039 1.00 92.44 283 ASN A O 1
ATOM 2297 N N . THR A 1 284 ? 8.013 2.324 11.072 1.00 94.19 284 THR A N 1
ATOM 2298 C CA . THR A 1 284 ? 8.891 1.330 11.717 1.00 94.19 284 THR A CA 1
ATOM 2299 C C . THR A 1 284 ? 8.185 0.022 12.056 1.00 94.19 284 THR A C 1
ATOM 2301 O O . THR A 1 284 ? 8.852 -0.999 12.211 1.00 94.19 284 THR A O 1
ATOM 2304 N N . VAL A 1 285 ? 6.854 0.051 12.185 1.00 96.62 285 VAL A N 1
ATOM 2305 C CA . VAL A 1 285 ? 6.026 -1.149 12.315 1.00 96.62 285 VAL A CA 1
ATOM 2306 C C . VAL A 1 285 ? 5.753 -1.703 10.930 1.00 96.62 285 VAL A C 1
ATOM 2308 O O . VAL A 1 285 ? 5.178 -1.049 10.054 1.00 96.62 285 VAL A O 1
ATOM 2311 N N . ASP A 1 286 ? 6.142 -2.948 10.735 1.00 95.75 286 ASP A N 1
ATOM 2312 C CA . ASP A 1 286 ? 6.086 -3.557 9.426 1.00 95.75 286 ASP A CA 1
ATOM 2313 C C . ASP A 1 286 ? 4.686 -4.043 9.109 1.00 95.75 286 ASP A C 1
ATOM 2315 O O . ASP A 1 286 ? 4.141 -3.719 8.052 1.00 95.75 286 ASP A O 1
ATOM 2319 N N . TYR A 1 287 ? 4.160 -4.825 10.049 1.00 97.19 287 TYR A N 1
ATOM 2320 C CA . TYR A 1 287 ? 2.860 -5.454 10.045 1.00 97.19 287 TYR A CA 1
ATOM 2321 C C . TYR A 1 287 ? 2.494 -5.922 11.460 1.00 97.19 287 TYR A C 1
ATOM 2323 O O . TYR A 1 287 ? 3.353 -6.053 12.343 1.00 97.19 287 TYR A O 1
ATOM 2331 N N . ILE A 1 288 ? 1.210 -6.191 11.663 1.00 97.44 288 ILE A N 1
ATOM 2332 C CA . ILE A 1 288 ? 0.635 -6.730 12.889 1.00 97.44 288 ILE A CA 1
ATOM 2333 C C . ILE A 1 288 ? -0.097 -8.048 12.609 1.00 97.44 288 ILE A C 1
ATOM 2335 O O . ILE A 1 288 ? -0.652 -8.258 11.527 1.00 97.44 288 ILE A O 1
ATOM 2339 N N . GLU A 1 289 ? -0.090 -8.938 13.599 1.00 96.94 289 GLU A N 1
ATOM 2340 C CA . GLU A 1 289 ? -0.990 -10.090 13.672 1.00 96.94 289 GLU A CA 1
ATOM 2341 C C . GLU A 1 289 ? -1.817 -10.010 14.960 1.00 96.94 289 GLU A C 1
ATOM 2343 O O . GLU A 1 289 ? -1.303 -9.622 16.020 1.00 96.94 289 GLU A O 1
ATOM 2348 N N . VAL A 1 290 ? -3.095 -10.380 14.881 1.00 95.81 290 VAL A N 1
ATOM 2349 C CA . VAL A 1 290 ? -4.003 -10.398 16.037 1.00 95.81 290 VAL A CA 1
ATOM 2350 C C . VAL A 1 290 ? -4.443 -11.822 16.353 1.00 95.81 290 VAL A C 1
ATOM 2352 O O . VAL A 1 290 ? -5.206 -12.433 15.613 1.00 95.81 290 VAL A O 1
ATOM 2355 N N . ASP A 1 291 ? -4.028 -12.316 17.516 1.00 94.00 291 ASP A N 1
ATOM 2356 C CA . ASP A 1 291 ? -4.383 -13.644 18.015 1.00 94.00 291 ASP A CA 1
ATOM 2357 C C . ASP A 1 291 ? -5.243 -13.586 19.281 1.00 94.00 291 ASP A C 1
ATOM 2359 O O . ASP A 1 291 ? -5.358 -12.553 19.945 1.00 94.00 291 ASP A O 1
ATOM 2363 N N . VAL A 1 292 ? -5.832 -14.730 19.639 1.00 90.62 292 VAL A N 1
ATOM 2364 C CA . VAL A 1 292 ? -6.533 -14.931 20.913 1.00 90.62 292 VAL A CA 1
ATOM 2365 C C . VAL A 1 292 ? -5.823 -16.022 21.715 1.00 90.62 292 VAL A C 1
ATOM 2367 O O . VAL A 1 292 ? -5.779 -17.175 21.290 1.00 90.62 292 VAL A O 1
ATOM 2370 N N . GLU A 1 293 ? -5.319 -15.674 22.899 1.00 88.81 293 GLU A N 1
ATOM 2371 C CA . GLU A 1 293 ? -4.697 -16.599 23.859 1.00 88.81 293 GLU A CA 1
ATOM 2372 C C . GLU A 1 293 ? -5.477 -16.534 25.182 1.00 88.81 293 GLU A C 1
ATOM 2374 O O . GLU A 1 293 ? -5.668 -15.457 25.736 1.00 88.81 293 GLU A O 1
ATOM 2379 N N . ASP A 1 294 ? -5.979 -17.669 25.683 1.00 82.12 294 ASP A N 1
ATOM 2380 C CA . ASP A 1 294 ? -6.709 -17.763 26.964 1.00 82.12 294 ASP A CA 1
ATOM 2381 C C . ASP A 1 294 ? -7.850 -16.737 27.154 1.00 82.12 294 ASP A C 1
ATOM 2383 O O . ASP A 1 294 ? -8.186 -16.343 28.268 1.00 82.12 294 ASP A O 1
ATOM 2387 N N . SER A 1 295 ? -8.528 -16.374 26.058 1.00 81.94 295 SER A N 1
ATOM 2388 C CA . SER A 1 295 ? -9.594 -15.353 25.959 1.00 81.94 295 SER A CA 1
ATOM 2389 C C . SER A 1 295 ? -9.133 -13.896 25.871 1.00 81.94 295 SER A C 1
ATOM 2391 O O . SER A 1 295 ? -9.979 -13.044 25.568 1.00 81.94 295 SER A O 1
ATOM 2393 N N . ASP A 1 296 ? -7.844 -13.622 26.044 1.00 90.31 296 ASP A N 1
ATOM 2394 C CA . ASP A 1 296 ? -7.228 -12.309 25.858 1.00 90.31 296 ASP A CA 1
ATOM 2395 C C . ASP A 1 296 ? -6.768 -12.131 24.402 1.00 90.31 296 ASP A C 1
ATOM 2397 O O . ASP A 1 296 ? -6.507 -13.100 23.686 1.00 90.31 296 ASP A O 1
ATOM 2401 N N . LEU A 1 297 ? -6.712 -10.883 23.938 1.00 93.62 297 LEU A N 1
ATOM 2402 C CA . LEU A 1 297 ? -6.161 -10.545 22.629 1.00 93.62 297 LEU A CA 1
ATOM 2403 C C . LEU A 1 297 ? -4.654 -10.363 22.719 1.00 93.62 297 LEU A C 1
ATOM 2405 O O . LEU A 1 297 ? -4.141 -9.730 23.642 1.00 93.62 297 LEU A O 1
ATOM 2409 N N . VAL A 1 298 ? -3.947 -10.869 21.719 1.00 96.62 298 VAL A N 1
ATOM 2410 C CA . VAL A 1 298 ? -2.502 -10.724 21.596 1.00 96.62 298 VAL A CA 1
ATOM 2411 C C . VAL A 1 298 ? -2.193 -9.994 20.301 1.00 96.62 298 VAL A C 1
ATOM 2413 O O . VAL A 1 298 ? -2.433 -10.513 19.216 1.00 96.62 298 VAL A O 1
ATOM 2416 N N . LEU A 1 299 ? -1.646 -8.786 20.430 1.00 97.31 299 LEU A N 1
ATOM 2417 C CA . LEU A 1 299 ? -1.116 -8.005 19.319 1.00 97.31 299 LEU A CA 1
ATOM 2418 C C . LEU A 1 299 ? 0.352 -8.381 19.124 1.00 97.31 299 LEU A C 1
ATOM 2420 O O . LEU A 1 299 ? 1.203 -8.029 19.949 1.00 97.31 299 LEU A O 1
ATOM 2424 N N . LYS A 1 300 ? 0.650 -9.111 18.051 1.00 97.50 300 LYS A N 1
ATOM 2425 C CA . LYS A 1 300 ? 2.017 -9.441 17.643 1.00 97.50 300 LYS A CA 1
ATOM 2426 C C . LYS A 1 300 ? 2.494 -8.394 16.647 1.00 97.50 300 LYS A C 1
ATOM 2428 O O . LYS A 1 300 ? 1.979 -8.303 15.541 1.00 97.50 300 LYS A O 1
ATOM 2433 N N . ILE A 1 301 ? 3.459 -7.581 17.055 1.00 97.69 301 ILE A N 1
ATOM 2434 C CA . ILE A 1 301 ? 3.963 -6.454 16.268 1.00 97.69 301 ILE A CA 1
ATOM 2435 C C . ILE A 1 301 ? 5.333 -6.830 15.713 1.00 97.69 301 ILE A C 1
ATOM 2437 O O . ILE A 1 301 ? 6.253 -7.096 16.491 1.00 97.69 301 ILE A O 1
ATOM 2441 N N . HIS A 1 302 ? 5.455 -6.851 14.388 1.00 97.12 302 HIS A N 1
ATOM 2442 C CA . HIS A 1 302 ? 6.679 -7.212 13.677 1.00 97.12 302 HIS A CA 1
ATOM 2443 C C . HIS A 1 302 ? 7.397 -5.948 13.203 1.00 97.12 302 HIS A C 1
ATOM 2445 O O . HIS A 1 302 ? 6.773 -5.063 12.611 1.00 97.12 302 HIS A O 1
ATOM 2451 N N . CYS A 1 303 ? 8.697 -5.856 13.493 1.00 94.38 303 CYS A N 1
ATOM 2452 C CA . CYS A 1 303 ? 9.519 -4.695 13.161 1.00 94.38 303 CYS A CA 1
ATOM 2453 C C . CYS A 1 303 ? 10.890 -5.114 12.602 1.00 94.38 303 CYS A C 1
ATOM 2455 O O . CYS A 1 303 ? 11.641 -5.839 13.253 1.00 94.38 303 CYS A O 1
ATOM 2457 N N . GLY A 1 304 ? 11.257 -4.617 11.420 1.00 89.75 304 GLY A N 1
ATOM 2458 C CA . GLY A 1 304 ? 12.568 -4.829 10.795 1.00 89.75 304 GLY A CA 1
ATOM 2459 C C . GLY A 1 304 ? 13.589 -3.766 11.208 1.00 89.75 304 GLY A C 1
ATOM 2460 O O . GLY A 1 304 ? 14.766 -3.835 10.855 1.00 89.75 304 GLY A O 1
ATOM 2461 N N . ILE A 1 305 ? 13.127 -2.744 11.930 1.00 91.00 305 ILE A N 1
ATOM 2462 C CA . ILE A 1 305 ? 13.908 -1.681 12.565 1.00 91.00 305 ILE A CA 1
ATOM 2463 C C . ILE A 1 305 ? 13.306 -1.357 13.942 1.00 91.00 305 ILE A C 1
ATOM 2465 O O . ILE A 1 305 ? 12.309 -1.945 14.352 1.00 91.00 305 ILE A O 1
ATOM 2469 N N . GLU A 1 306 ? 13.927 -0.455 14.701 1.00 94.19 306 GLU A N 1
ATOM 2470 C CA . GLU A 1 306 ? 13.440 -0.097 16.036 1.00 94.19 306 GLU A CA 1
ATOM 2471 C C . GLU A 1 306 ? 12.079 0.610 15.973 1.00 94.19 306 GLU A C 1
ATOM 2473 O O . GLU A 1 306 ? 11.960 1.655 15.345 1.00 94.19 306 GLU A O 1
ATOM 2478 N N . CYS A 1 307 ? 11.083 0.050 16.666 1.00 94.94 307 CYS A N 1
ATOM 2479 C CA . CYS A 1 307 ? 9.692 0.523 16.679 1.00 94.94 307 CYS A CA 1
ATOM 2480 C C . CYS A 1 307 ? 9.130 0.723 18.105 1.00 94.94 307 CYS A C 1
ATOM 2482 O O . CYS A 1 307 ? 7.919 0.850 18.292 1.00 94.94 307 CYS A O 1
ATOM 2484 N N . SER A 1 308 ? 9.983 0.708 19.144 1.00 94.75 308 SER A N 1
ATOM 2485 C CA . SER A 1 308 ? 9.553 0.878 20.549 1.00 94.75 308 SER A CA 1
ATOM 2486 C C . SER A 1 308 ? 8.749 2.147 20.781 1.00 94.75 308 SER A C 1
ATOM 2488 O O . SER A 1 308 ? 7.781 2.090 21.530 1.00 94.75 308 SER A O 1
ATOM 2490 N N . HIS A 1 309 ? 9.111 3.250 20.121 1.00 95.81 309 HIS A N 1
ATOM 2491 C CA . HIS A 1 309 ? 8.406 4.519 20.269 1.00 95.81 309 HIS A CA 1
ATOM 2492 C C . HIS A 1 309 ? 6.901 4.369 19.992 1.00 95.81 309 HIS A C 1
ATOM 2494 O O . HIS A 1 309 ? 6.097 4.638 20.880 1.00 95.81 309 HIS A O 1
ATOM 2500 N N . ASN A 1 310 ? 6.523 3.839 18.825 1.00 96.81 310 ASN A N 1
ATOM 2501 C CA . ASN A 1 310 ? 5.119 3.640 18.448 1.00 96.81 310 ASN A CA 1
ATOM 2502 C C . ASN A 1 310 ? 4.400 2.635 19.368 1.00 96.81 310 ASN A C 1
ATOM 2504 O O . ASN A 1 310 ? 3.243 2.820 19.740 1.00 96.81 310 ASN A O 1
ATOM 2508 N N . ILE A 1 311 ? 5.097 1.583 19.810 1.00 96.81 311 ILE A N 1
ATOM 2509 C CA . ILE A 1 311 ? 4.533 0.612 20.761 1.00 96.81 311 ILE A CA 1
ATOM 2510 C C . ILE A 1 311 ? 4.267 1.258 22.128 1.00 96.81 311 ILE A C 1
ATOM 2512 O O . ILE A 1 311 ? 3.252 0.965 22.763 1.00 96.81 311 ILE A O 1
ATOM 2516 N N . ASP A 1 312 ? 5.163 2.123 22.596 1.00 96.94 312 ASP A N 1
ATOM 2517 C CA . ASP A 1 312 ? 5.004 2.838 23.859 1.00 96.94 312 ASP A CA 1
ATOM 2518 C C . ASP A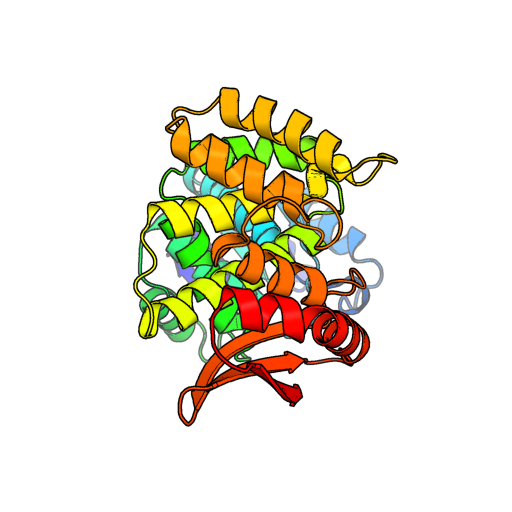 1 312 ? 3.877 3.870 23.789 1.00 96.94 312 ASP A C 1
ATOM 2520 O O . ASP A 1 312 ? 3.154 4.036 24.771 1.00 96.94 312 ASP A O 1
ATOM 2524 N N . GLU A 1 313 ? 3.665 4.505 22.635 1.00 96.50 313 GLU A N 1
ATOM 2525 C CA . GLU A 1 313 ? 2.487 5.341 22.404 1.00 96.50 313 GLU A CA 1
ATOM 2526 C C . GLU A 1 313 ? 1.197 4.513 22.451 1.00 96.50 313 GLU A C 1
ATOM 2528 O O . GLU A 1 313 ? 0.279 4.868 23.194 1.00 96.50 313 GLU A O 1
ATOM 2533 N N . LEU A 1 314 ? 1.136 3.367 21.759 1.00 96.31 314 LEU A N 1
ATOM 2534 C CA . LEU A 1 314 ? -0.026 2.468 21.809 1.00 96.31 314 LEU A CA 1
ATOM 2535 C C . LEU A 1 314 ? -0.342 2.018 23.246 1.00 96.31 314 LEU A C 1
ATOM 2537 O O . LEU A 1 314 ? -1.504 2.003 23.660 1.00 96.31 314 LEU A O 1
ATOM 2541 N N . ARG A 1 315 ? 0.681 1.701 24.051 1.00 96.56 315 ARG A N 1
ATOM 2542 C CA . ARG A 1 315 ? 0.506 1.299 25.461 1.00 96.56 315 ARG A CA 1
ATOM 2543 C C . ARG A 1 315 ? -0.255 2.326 26.293 1.00 96.56 315 ARG A C 1
ATOM 2545 O O . ARG A 1 315 ? -0.975 1.930 27.208 1.00 96.56 315 ARG A O 1
ATOM 2552 N N . LYS A 1 316 ? -0.133 3.619 25.982 1.00 95.00 316 LYS A N 1
ATOM 2553 C CA . LYS A 1 316 ? -0.816 4.691 26.726 1.00 95.00 316 LYS A CA 1
ATOM 2554 C C . LYS A 1 316 ? -2.333 4.642 26.570 1.00 95.00 316 LYS A C 1
ATOM 2556 O O . LYS A 1 316 ? -3.034 5.126 27.454 1.00 95.00 316 LYS A O 1
ATOM 2561 N N . ILE A 1 317 ? -2.833 4.071 25.474 1.00 92.62 317 ILE A N 1
ATOM 2562 C CA . ILE A 1 317 ? -4.267 4.025 25.165 1.00 92.62 317 ILE A CA 1
ATOM 2563 C C . ILE A 1 317 ? -4.892 2.634 25.320 1.00 92.62 317 ILE A C 1
ATOM 2565 O O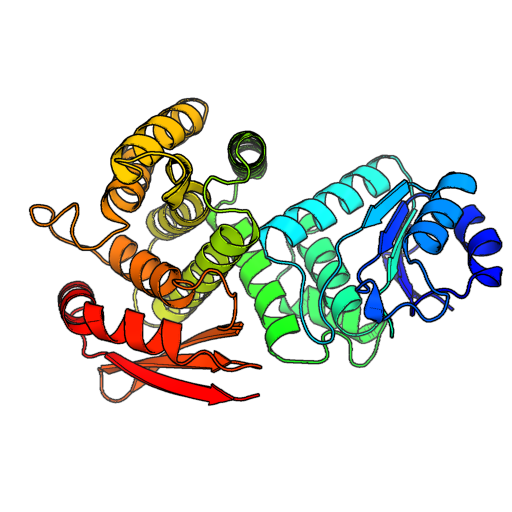 . ILE A 1 317 ? -6.108 2.504 25.180 1.00 92.62 317 ILE A O 1
ATOM 2569 N N . LEU A 1 318 ? -4.099 1.609 25.664 1.00 93.31 318 LEU A N 1
ATOM 2570 C CA . LEU A 1 318 ? -4.586 0.238 25.848 1.00 93.31 318 LEU A CA 1
ATOM 2571 C C . LEU A 1 318 ? -5.805 0.124 26.773 1.00 93.31 318 LEU A C 1
ATOM 2573 O O . LEU A 1 318 ? -6.748 -0.533 26.346 1.00 93.31 318 LEU A O 1
ATOM 2577 N N . PRO A 1 319 ? -5.872 0.771 27.958 1.00 92.38 319 PRO A N 1
ATOM 2578 C CA . PRO A 1 319 ? -7.035 0.619 28.838 1.00 92.38 319 PRO A CA 1
ATOM 2579 C C . PRO A 1 319 ? -8.361 0.982 28.157 1.00 92.38 319 PRO A C 1
ATOM 2581 O O . PRO A 1 319 ? -9.375 0.317 28.355 1.00 92.38 319 PRO A O 1
ATOM 2584 N N . SER A 1 320 ? -8.343 2.004 27.302 1.00 90.31 320 SER A N 1
ATOM 2585 C CA . SER A 1 320 ? -9.523 2.446 26.562 1.00 90.31 320 SER A CA 1
ATOM 2586 C C . SER A 1 320 ? -9.860 1.511 25.401 1.00 90.31 320 SER A C 1
ATOM 2588 O O . SER A 1 320 ? -11.031 1.273 25.118 1.00 90.31 320 SER A O 1
ATOM 2590 N N . ILE A 1 321 ? -8.848 0.940 24.738 1.00 90.69 321 ILE A N 1
ATOM 2591 C CA . ILE A 1 321 ? -9.058 -0.081 23.703 1.00 90.69 321 ILE A CA 1
ATOM 2592 C C . ILE A 1 321 ? -9.621 -1.368 24.334 1.00 90.69 321 ILE A C 1
ATOM 2594 O O . ILE A 1 321 ? -10.542 -1.975 23.791 1.00 90.69 321 ILE A O 1
ATOM 2598 N N . GLU A 1 322 ? -9.115 -1.781 25.495 1.00 92.44 322 GLU A N 1
ATOM 2599 C CA . GLU A 1 322 ? -9.607 -2.947 26.237 1.00 92.44 322 GLU A CA 1
ATOM 2600 C C . GLU A 1 322 ? -11.073 -2.775 26.660 1.00 92.44 322 GLU A C 1
ATOM 2602 O O . GLU A 1 322 ? -11.851 -3.726 26.5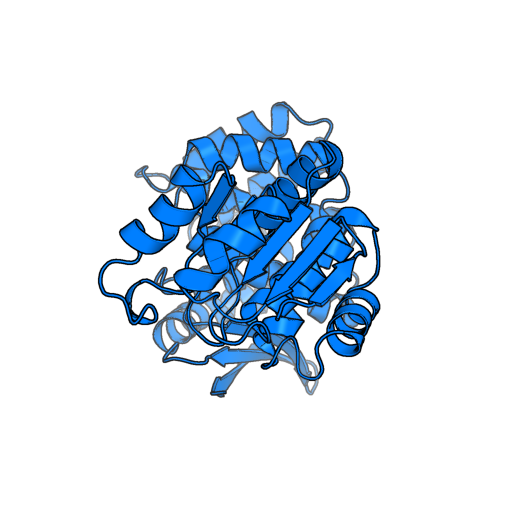60 1.00 92.44 322 GLU A O 1
ATOM 2607 N N . GLU A 1 323 ? -11.478 -1.563 27.060 1.00 89.69 323 GLU A N 1
ATOM 2608 C CA . GLU A 1 323 ? -12.877 -1.227 27.355 1.00 89.69 323 GLU A CA 1
ATOM 2609 C C . GLU A 1 323 ? -13.780 -1.393 26.121 1.00 89.69 323 GLU A C 1
ATOM 2611 O O . GLU A 1 323 ? -14.852 -1.994 26.211 1.00 89.69 323 GLU A O 1
ATOM 2616 N N . ILE A 1 324 ? -13.324 -0.928 24.952 1.00 87.31 324 ILE A N 1
ATOM 2617 C CA . ILE A 1 324 ? -14.040 -1.065 23.673 1.00 87.31 324 ILE A CA 1
ATOM 2618 C C . ILE A 1 324 ? -14.203 -2.529 23.278 1.00 87.31 324 ILE A C 1
ATOM 2620 O O . ILE A 1 324 ? -15.280 -2.972 22.863 1.00 87.31 324 ILE A O 1
ATOM 2624 N N . ILE A 1 325 ? -13.106 -3.283 23.340 1.00 85.75 325 ILE A N 1
ATOM 2625 C CA . ILE A 1 325 ? -13.069 -4.643 22.812 1.00 85.75 325 ILE A CA 1
ATOM 2626 C C . ILE A 1 325 ? -13.665 -5.646 23.811 1.00 85.75 325 ILE A C 1
ATOM 2628 O O . ILE A 1 325 ? -14.178 -6.692 23.400 1.00 85.75 325 ILE A O 1
ATOM 2632 N N . GLY A 1 326 ? -13.654 -5.318 25.106 1.00 87.75 326 GLY A N 1
ATOM 2633 C CA . GLY A 1 326 ? -14.126 -6.182 26.185 1.00 87.75 326 GLY A CA 1
ATOM 2634 C C . GLY A 1 326 ? -13.191 -7.363 26.461 1.00 87.75 326 GLY A C 1
ATOM 2635 O O . GLY A 1 326 ? -13.639 -8.407 26.934 1.00 87.75 326 GLY A O 1
ATOM 2636 N N . LYS A 1 327 ? -11.908 -7.228 26.113 1.00 88.81 327 LYS A N 1
ATOM 2637 C CA . LYS A 1 327 ? -10.849 -8.227 26.312 1.00 88.81 327 LYS A CA 1
ATOM 2638 C C . LYS A 1 327 ? -9.573 -7.516 26.729 1.00 88.81 327 LYS A C 1
ATOM 2640 O O . LYS A 1 327 ? -9.334 -6.406 26.260 1.00 88.81 327 LYS A O 1
ATOM 2645 N N . ARG A 1 328 ? -8.747 -8.163 27.555 1.00 94.31 328 ARG A N 1
ATOM 2646 C CA . ARG A 1 328 ? -7.399 -7.647 27.806 1.00 94.31 328 ARG A CA 1
ATOM 2647 C C . ARG A 1 328 ? -6.532 -7.815 26.572 1.00 94.31 328 ARG A C 1
ATOM 2649 O O . ARG A 1 328 ? -6.747 -8.737 25.785 1.00 94.31 328 ARG A O 1
ATOM 2656 N N . ILE A 1 329 ? -5.574 -6.913 26.412 1.00 95.31 329 ILE A N 1
ATOM 2657 C CA . ILE A 1 329 ? -4.681 -6.856 25.265 1.00 95.31 329 ILE A CA 1
ATOM 2658 C C . ILE A 1 329 ? -3.245 -6.994 25.752 1.00 95.31 329 ILE A C 1
ATOM 2660 O O . ILE A 1 329 ? -2.735 -6.184 26.522 1.00 95.31 329 ILE A O 1
ATOM 2664 N N . THR A 1 330 ? -2.560 -8.011 25.245 1.00 95.88 330 THR A N 1
ATOM 2665 C CA . THR A 1 330 ? -1.121 -8.191 25.435 1.00 95.88 330 THR A CA 1
ATOM 2666 C C . THR A 1 330 ? -0.389 -7.819 24.155 1.00 95.88 330 THR A C 1
ATOM 2668 O O . THR A 1 330 ? -0.735 -8.296 23.080 1.00 95.88 330 THR A O 1
ATOM 2671 N N . ILE A 1 331 ? 0.663 -7.005 24.263 1.00 96.94 331 ILE A N 1
ATOM 2672 C CA . ILE A 1 331 ? 1.535 -6.678 23.130 1.00 96.94 331 ILE A CA 1
ATOM 2673 C C . ILE A 1 331 ? 2.797 -7.543 23.187 1.00 96.94 331 ILE A C 1
ATOM 2675 O O . ILE A 1 331 ? 3.539 -7.496 24.172 1.00 96.94 331 ILE A O 1
ATOM 2679 N N . LYS A 1 332 ? 3.077 -8.275 22.106 1.00 96.19 332 LYS A N 1
ATOM 2680 C CA . LYS A 1 332 ? 4.332 -9.006 21.882 1.00 96.19 332 LYS A CA 1
ATOM 2681 C C . LYS A 1 332 ? 5.054 -8.388 20.683 1.00 96.19 332 LYS A C 1
ATOM 2683 O O . LYS A 1 332 ? 4.460 -8.229 19.625 1.00 96.19 332 LYS A O 1
ATOM 2688 N N . ARG A 1 333 ? 6.331 -8.034 20.844 1.00 95.38 333 ARG A N 1
ATOM 2689 C CA . ARG A 1 333 ? 7.164 -7.471 19.768 1.00 95.38 333 ARG A CA 1
ATOM 2690 C C . ARG A 1 333 ? 8.107 -8.532 19.207 1.00 95.38 333 ARG A C 1
ATOM 2692 O O . ARG A 1 333 ? 8.775 -9.208 19.989 1.00 95.38 333 ARG A O 1
ATOM 2699 N N . TYR A 1 334 ? 8.213 -8.595 17.885 1.00 93.50 334 TYR A N 1
ATOM 2700 C CA . TYR A 1 334 ? 9.103 -9.480 17.138 1.00 93.50 334 TYR A CA 1
ATOM 2701 C C . TYR A 1 334 ? 10.022 -8.657 16.232 1.00 93.50 334 TYR A C 1
ATOM 2703 O O . TYR A 1 334 ? 9.578 -7.694 15.610 1.00 93.50 334 TYR A O 1
ATOM 2711 N N . TYR A 1 335 ? 11.298 -9.038 16.177 1.00 83.25 335 TYR A N 1
ATOM 2712 C CA . TYR A 1 335 ? 12.250 -8.511 15.201 1.00 83.25 335 TYR A CA 1
ATOM 2713 C C . TYR A 1 335 ? 12.518 -9.575 14.145 1.00 83.25 335 TYR A C 1
ATOM 2715 O O . TYR A 1 335 ? 12.721 -10.739 14.503 1.00 83.25 335 TYR A O 1
ATOM 2723 N N . GLU A 1 336 ? 12.513 -9.164 12.880 1.00 65.69 336 GLU A N 1
ATOM 2724 C CA . GLU A 1 336 ? 12.769 -10.032 11.721 1.00 65.69 336 GLU A CA 1
ATOM 2725 C C . GLU A 1 336 ? 14.097 -9.738 11.042 1.00 65.69 336 GLU A C 1
ATOM 2727 O O . GLU A 1 336 ? 14.413 -8.537 10.863 1.00 65.69 336 GLU A O 1
#

Secondary structure (DSSP, 8-state):
--EEEETTTEEEESPPPHHHHHHHTTT-SEEEE---GGG-TTS-HHHHHHHHHHTT-EEEE----TT----HHHHHHHHHHHHHHHHTT--EEEE-SSSSHHHHHHHHHHHHHHH---HHHHHHHHHHHSTT-S-SHHHHHHHHHHHHHHHHH--HHHHHHHHHHHHTTTTTT-HHHHHHHHHHHHHHHHHHTTTS---HHHHHHHHHHHHHTTTTTTSTTHHHHHHHHHHHHHTTS---HHHHHHHHHHHHTSSTTT-TTS---HHHHHHHHHHHTTTTSS----EEEEEEETTEEEEEEEESS--HHHHHHHHHHHHHHHHHHTS-EEEEEEE-